Protein AF-A0A529LKY1-F1 (afdb_monomer_lite)

Radius of gyration: 21.91 Å; chains: 1; bounding box: 50×58×59 Å

Sequence (320 aa):
MTAVFDPAPTPPGEILALLSLLCPEVVRDIEQNWNAPVSDYARHLWRPVARPASGPAIAARSILREVLHQRLGVIMQPEAIGKALEEFEHRPVIQSGLHCLLLMDRITFDALLLAWLGAVENGLSAFFGFMGTTMTMETVGREGPGWLDIGDDKVNLFGMGRHKLCRKSACVAGPVSLNKRALEAVADETDASRWLGTLLASQDKVFGTAADALTALNEDLVANWDRSGMALPVFIDDRLAAAAMARHLEYDGSLLSRLLTEPARRQRLEHALQEAASGPFGRFLPNATDYFWGIREERVRKLVLENGHLIEPDRPHGLS

Secondary structure (DSSP, 8-state):
-----PPPPPP-HHHHHHHHTT-HHHHHHHHHHTTS-HHHHHHHHT---PPP-SHHHHHHHHHHHHHHHHHHHHHS-HHHHHHHHHHHHH---EEEEEESS-TTSHHHHHHHHHHHHHHHHTT-SEEEEEEE--SBS-SSTT-STTEEE-SS-EEETT---HHHHTT-BTTT--SB---HHHHHHHHH-TTTHHHHHHHHTTTT--BSSHHHHHHHHHHHHHHHH-TT-SSEEEEEEHHHHHHHHHHHHHSTTSHHHHHHHSHHHHHHHHHHHHHHHHSTTGGG-TT--SS-EEEETTEEEE-EEETTEEEPPPPPTT--

Foldseek 3Di:
DPPPPDPQDAPPVVVLVVCCVPPVPVSVLCNVCVVPDLLVSLLVLQAFDDADPDPQSNVLLVLLLVLQLVLCVVPHDPVVSVQLSVSCRRGVDEQEPLELAACQDPSNVVSVVSQVSNCLSNQGLAHEYEYEQQAALDNDDLDHLQWDDLPVDIDGQFPDDVVRRNFFTQVQADFTAGDPVVLVSLCVRPVSVLLSVLNVVRRPPTHRGSSRVSVSSNQSVVCSVCVVSRYHYDYDYVVSVVSSLVSQCVDCPHPVNCCCPVPVNLVVLQVVLVCCCPDPNVVVCVQDASDDWDADPNHTAHWHQDPNDTDGDDDDPDDD

pLDDT: mean 86.68, std 10.98, range [31.66, 97.12]

Structure (mmCIF, N/CA/C/O backbone):
data_AF-A0A529LKY1-F1
#
_entry.id   AF-A0A529LKY1-F1
#
loop_
_atom_site.group_PDB
_atom_site.id
_atom_site.type_symbol
_atom_site.label_atom_id
_atom_site.label_alt_id
_atom_site.label_comp_id
_atom_site.label_asym_id
_atom_site.label_entity_id
_atom_site.label_seq_id
_atom_site.pdbx_PDB_ins_code
_atom_site.Cartn_x
_atom_site.Cartn_y
_atom_site.Cartn_z
_atom_site.occupancy
_atom_site.B_iso_or_equiv
_atom_site.auth_seq_id
_atom_site.auth_comp_id
_atom_site.auth_asym_id
_atom_site.auth_atom_id
_atom_site.pdbx_PDB_model_num
ATOM 1 N N . MET A 1 1 ? -10.131 -40.278 28.585 1.00 38.72 1 MET A N 1
ATOM 2 C CA . MET A 1 1 ? -10.501 -39.784 27.244 1.00 38.72 1 MET A CA 1
ATOM 3 C C . MET A 1 1 ? -9.217 -39.406 26.533 1.00 38.72 1 MET A C 1
ATOM 5 O O . MET A 1 1 ? -8.635 -38.381 26.849 1.00 38.72 1 MET A O 1
ATOM 9 N N . THR A 1 2 ? -8.709 -40.287 25.678 1.00 37.81 2 THR A N 1
ATOM 10 C CA . THR A 1 2 ? -7.595 -39.985 24.774 1.00 37.81 2 THR A CA 1
ATOM 11 C C . THR A 1 2 ? -8.137 -39.091 23.669 1.00 37.81 2 THR A C 1
ATOM 13 O O . THR A 1 2 ? -9.018 -39.519 22.926 1.00 37.81 2 THR A O 1
ATOM 16 N N . ALA A 1 3 ? -7.673 -37.842 23.615 1.00 46.50 3 ALA A N 1
ATOM 17 C CA . ALA A 1 3 ? -7.969 -36.948 22.508 1.00 46.50 3 ALA A CA 1
ATOM 18 C C . ALA A 1 3 ? -7.460 -37.611 21.224 1.00 46.50 3 ALA A C 1
ATOM 20 O O . ALA A 1 3 ? -6.265 -37.872 21.080 1.00 46.50 3 ALA A O 1
ATOM 21 N N . VAL A 1 4 ? -8.388 -37.955 20.337 1.00 44.06 4 VAL A N 1
ATOM 22 C CA . VAL A 1 4 ? -8.062 -38.300 18.960 1.00 44.06 4 VAL A CA 1
ATOM 23 C C . VAL A 1 4 ? -7.558 -36.999 18.351 1.00 44.06 4 VAL A C 1
ATOM 25 O O . VAL A 1 4 ? -8.329 -36.060 18.186 1.00 44.06 4 VAL A O 1
ATOM 28 N N . PHE A 1 5 ? -6.248 -36.903 18.135 1.00 49.56 5 PHE A N 1
ATOM 29 C CA . PHE A 1 5 ? -5.693 -35.842 17.309 1.00 49.56 5 PHE A CA 1
ATOM 30 C C . PHE A 1 5 ? -6.228 -36.072 15.900 1.00 49.56 5 PHE A C 1
ATOM 32 O O . PHE A 1 5 ? -5.928 -37.105 15.295 1.00 49.56 5 PHE A O 1
ATOM 39 N N . ASP A 1 6 ? -7.045 -35.143 15.407 1.00 56.44 6 ASP A N 1
ATOM 40 C CA . ASP A 1 6 ? -7.334 -35.079 13.981 1.00 56.44 6 ASP A CA 1
ATOM 41 C C . ASP A 1 6 ? -5.996 -35.039 13.228 1.00 56.44 6 ASP A C 1
ATOM 43 O O . ASP A 1 6 ? -5.072 -34.334 13.660 1.00 56.44 6 ASP A O 1
ATOM 47 N N . PRO A 1 7 ? -5.839 -35.814 12.140 1.00 65.31 7 PRO A N 1
ATOM 48 C CA . PRO A 1 7 ? -4.647 -35.715 11.320 1.00 65.31 7 PRO A CA 1
ATOM 49 C C . PRO A 1 7 ? -4.510 -34.264 10.870 1.00 65.31 7 PRO A C 1
ATOM 51 O O . PRO A 1 7 ? -5.477 -33.665 10.394 1.00 65.31 7 PRO A O 1
ATOM 54 N N . ALA A 1 8 ? -3.314 -33.698 11.057 1.00 71.19 8 ALA A N 1
ATOM 55 C CA . ALA A 1 8 ? -3.029 -32.347 10.606 1.00 71.19 8 ALA A CA 1
ATOM 56 C C . ALA A 1 8 ? -3.480 -32.224 9.140 1.00 71.19 8 ALA A C 1
ATOM 58 O O . ALA A 1 8 ? -3.165 -33.123 8.347 1.00 71.19 8 ALA A O 1
ATOM 59 N N . PRO A 1 9 ? -4.271 -31.192 8.791 1.00 80.19 9 PRO A N 1
ATOM 60 C CA . PRO A 1 9 ? -4.809 -31.065 7.447 1.00 80.19 9 PRO A CA 1
ATOM 61 C C . PRO A 1 9 ? -3.653 -31.142 6.454 1.00 80.19 9 PRO A C 1
ATOM 63 O O . PRO A 1 9 ? -2.582 -30.603 6.709 1.00 80.19 9 PRO A O 1
ATOM 66 N N . THR A 1 10 ? -3.824 -31.839 5.339 1.00 82.12 10 THR A N 1
ATOM 67 C CA . THR A 1 10 ? -2.802 -31.864 4.289 1.00 82.12 10 THR A CA 1
ATOM 68 C C . THR A 1 10 ? -2.910 -30.604 3.430 1.00 82.12 10 THR A C 1
ATOM 70 O O . THR A 1 10 ? -4.032 -30.134 3.212 1.00 82.12 10 THR A O 1
ATOM 73 N N . PRO A 1 11 ? -1.797 -30.079 2.886 1.00 81.25 11 PRO A N 1
ATOM 74 C CA . PRO A 1 11 ? -1.859 -28.976 1.938 1.00 81.25 11 PRO A CA 1
ATOM 75 C C . PRO A 1 11 ? -2.739 -29.325 0.723 1.00 81.25 11 PRO A C 1
ATOM 77 O O . PRO A 1 11 ? -2.779 -30.491 0.312 1.00 81.25 11 PRO A O 1
ATOM 80 N N . PRO A 1 12 ? -3.433 -28.350 0.110 1.00 86.62 12 PRO A N 1
ATOM 81 C CA . PRO A 1 12 ? -4.295 -28.592 -1.044 1.00 86.62 12 PRO A CA 1
ATOM 82 C C . PRO A 1 12 ? -3.452 -28.903 -2.290 1.00 86.62 12 PRO A C 1
ATOM 84 O O . PRO A 1 12 ? -3.084 -28.006 -3.050 1.00 86.62 12 PRO A O 1
ATOM 87 N N . GLY A 1 13 ? -3.145 -30.187 -2.499 1.00 87.69 13 GLY A N 1
ATOM 88 C CA . GLY A 1 13 ? -2.180 -30.652 -3.502 1.00 87.69 13 GLY A CA 1
ATOM 89 C C . GLY A 1 13 ? -2.457 -30.177 -4.932 1.00 87.69 13 GLY A C 1
ATOM 90 O O . GLY A 1 13 ? -1.528 -29.781 -5.627 1.00 87.69 13 GLY A O 1
ATOM 91 N N . GLU A 1 14 ? -3.720 -30.134 -5.365 1.00 89.38 14 GLU A N 1
ATOM 92 C CA . GLU A 1 14 ? -4.083 -29.646 -6.708 1.00 89.38 14 GLU A CA 1
ATOM 93 C C . GLU A 1 14 ? -3.808 -28.143 -6.883 1.00 89.38 14 GLU A C 1
ATOM 95 O O . GLU A 1 14 ? -3.289 -27.717 -7.916 1.00 89.38 14 GLU A O 1
ATOM 100 N N . ILE A 1 15 ? -4.099 -27.338 -5.853 1.00 88.62 15 ILE A N 1
ATOM 101 C CA . ILE A 1 15 ? -3.840 -25.892 -5.863 1.00 88.62 15 ILE A CA 1
ATOM 102 C C . ILE A 1 15 ? -2.333 -25.638 -5.862 1.00 88.62 15 ILE A C 1
ATOM 104 O O . ILE A 1 15 ? -1.850 -24.820 -6.642 1.00 88.62 15 ILE A O 1
ATOM 108 N N . LEU A 1 16 ? -1.580 -26.358 -5.027 1.00 90.88 16 LEU A N 1
ATOM 109 C CA . LEU A 1 16 ? -0.125 -26.227 -4.966 1.00 90.88 16 LEU A CA 1
ATOM 110 C C . LEU A 1 16 ? 0.554 -26.676 -6.259 1.00 90.88 16 LEU A C 1
ATOM 112 O O . LEU A 1 16 ? 1.472 -26.002 -6.721 1.00 90.88 16 LEU A O 1
ATOM 116 N N . ALA A 1 17 ? 0.070 -27.740 -6.901 1.00 89.69 17 ALA A N 1
ATOM 117 C CA . ALA A 1 17 ? 0.578 -28.168 -8.200 1.00 89.69 17 ALA A CA 1
ATOM 118 C C . ALA A 1 17 ? 0.416 -27.061 -9.255 1.00 89.69 17 ALA A C 1
ATOM 120 O O . ALA A 1 17 ? 1.378 -26.736 -9.951 1.00 89.69 17 ALA A O 1
ATOM 121 N N . LEU A 1 18 ? -0.755 -26.418 -9.324 1.00 87.12 18 LEU A N 1
ATOM 122 C CA . LEU A 1 18 ? -0.982 -25.282 -10.224 1.00 87.12 18 LEU A CA 1
ATOM 123 C C . LEU A 1 18 ? -0.125 -24.065 -9.854 1.00 87.12 18 LEU A C 1
ATOM 125 O O . LEU A 1 18 ? 0.508 -23.473 -10.728 1.00 87.12 18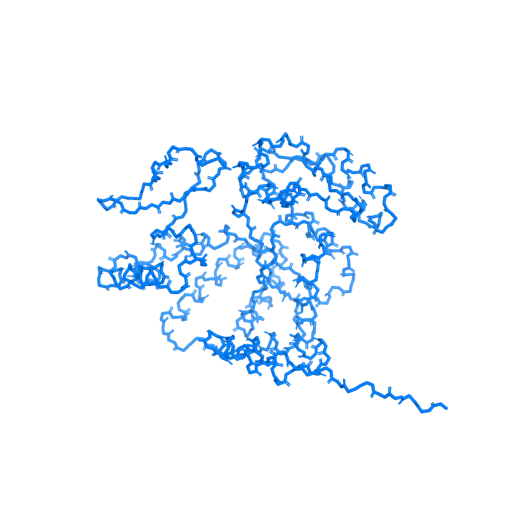 LEU A O 1
ATOM 129 N N . LEU A 1 19 ? -0.058 -23.708 -8.569 1.00 87.06 19 LEU A N 1
ATOM 130 C CA . LEU A 1 19 ? 0.763 -22.594 -8.091 1.00 87.06 19 LEU A CA 1
ATOM 131 C C . LEU A 1 19 ? 2.255 -22.826 -8.336 1.00 87.06 19 LEU A C 1
ATOM 133 O O . LEU A 1 19 ? 2.973 -21.856 -8.550 1.00 87.06 19 LEU A O 1
ATOM 137 N N . SER A 1 20 ? 2.732 -24.071 -8.358 1.00 90.69 20 SER A N 1
ATOM 138 C CA . SER A 1 20 ? 4.158 -24.378 -8.544 1.00 90.69 20 SER A CA 1
ATOM 139 C C . SER A 1 20 ? 4.662 -23.988 -9.934 1.00 90.69 20 SER A C 1
ATOM 141 O O . SER A 1 20 ? 5.842 -23.686 -10.104 1.00 90.69 20 SER A O 1
ATOM 143 N N . LEU A 1 21 ? 3.751 -23.915 -10.909 1.00 84.88 21 LEU A N 1
ATOM 144 C CA . LEU A 1 21 ? 4.029 -23.431 -12.260 1.00 84.88 21 LEU A CA 1
ATOM 145 C C . LEU A 1 21 ? 4.237 -21.910 -12.303 1.00 84.88 21 LEU A C 1
ATOM 147 O O . LEU A 1 21 ? 4.842 -21.406 -13.245 1.00 84.88 21 LEU A O 1
ATOM 151 N N . LEU A 1 22 ? 3.716 -21.183 -11.310 1.00 81.56 22 LEU A N 1
ATOM 152 C CA . LEU A 1 22 ? 3.706 -19.718 -11.262 1.00 81.56 22 LEU A CA 1
ATOM 153 C C . LEU A 1 22 ? 4.713 -19.173 -10.249 1.00 81.56 22 LEU A C 1
ATOM 155 O O . LEU A 1 22 ? 5.489 -18.269 -10.543 1.00 81.56 22 LEU A O 1
ATOM 159 N N . CYS A 1 23 ? 4.686 -19.744 -9.050 1.00 85.62 23 CYS A N 1
ATOM 160 C CA . CYS A 1 23 ? 5.366 -19.271 -7.856 1.00 85.62 23 CYS A CA 1
ATOM 161 C C . CYS A 1 23 ? 5.979 -20.471 -7.106 1.00 85.62 23 CYS A C 1
ATOM 163 O O . CYS A 1 23 ? 5.566 -20.767 -5.981 1.00 85.62 23 CYS A O 1
ATOM 165 N N . PRO A 1 24 ? 6.950 -21.193 -7.697 1.00 88.06 24 PRO A N 1
ATOM 166 C CA . PRO A 1 24 ? 7.492 -22.428 -7.118 1.00 88.06 24 PRO A CA 1
ATOM 167 C C . PRO A 1 24 ? 8.088 -22.229 -5.719 1.00 88.06 24 PRO A C 1
ATOM 169 O O . PRO A 1 24 ? 8.035 -23.128 -4.884 1.00 88.06 24 PRO A O 1
ATOM 172 N N . GLU A 1 25 ? 8.633 -21.045 -5.441 1.00 86.31 25 GLU A N 1
ATOM 173 C CA . GLU A 1 25 ? 9.163 -20.702 -4.119 1.00 86.31 25 GLU A CA 1
ATOM 174 C C . GLU A 1 25 ? 8.056 -20.534 -3.074 1.00 86.31 25 GLU A C 1
ATOM 176 O O . GLU A 1 25 ? 8.199 -21.028 -1.961 1.00 86.31 25 GLU A O 1
ATOM 181 N N . VAL A 1 26 ? 6.922 -19.925 -3.445 1.00 86.38 26 VAL A N 1
ATOM 182 C CA . VAL A 1 26 ? 5.757 -19.780 -2.555 1.00 86.38 26 VAL A CA 1
ATOM 183 C C . VAL A 1 26 ? 5.176 -21.148 -2.219 1.00 86.38 26 VAL A C 1
ATOM 185 O O . VAL A 1 26 ? 4.859 -21.409 -1.065 1.00 86.38 26 VAL A O 1
ATOM 188 N N . VAL A 1 27 ? 5.076 -22.045 -3.204 1.00 90.50 27 VAL A N 1
ATOM 189 C CA . VAL A 1 27 ? 4.610 -23.418 -2.961 1.00 90.50 27 VAL A CA 1
ATOM 190 C C . VAL A 1 27 ? 5.531 -24.145 -1.997 1.00 90.50 27 VAL A C 1
ATOM 192 O O . VAL A 1 27 ? 5.047 -24.711 -1.023 1.00 90.50 27 VAL A O 1
ATOM 195 N N . ARG A 1 28 ? 6.849 -24.065 -2.209 1.00 89.81 28 ARG A N 1
ATOM 196 C CA . ARG A 1 28 ? 7.826 -24.661 -1.295 1.00 89.81 28 ARG A CA 1
ATOM 197 C C . ARG A 1 28 ? 7.684 -24.105 0.122 1.00 89.81 28 ARG A C 1
ATOM 199 O O . ARG A 1 28 ? 7.718 -24.878 1.074 1.00 89.81 28 ARG A O 1
ATOM 206 N N . ASP A 1 29 ? 7.509 -22.792 0.259 1.00 87.94 29 ASP A N 1
ATOM 207 C CA . ASP A 1 29 ? 7.307 -22.146 1.556 1.00 87.94 29 ASP A CA 1
ATOM 208 C C . ASP A 1 29 ? 6.019 -22.648 2.232 1.00 87.94 29 ASP A C 1
ATOM 210 O O . ASP A 1 29 ? 6.049 -22.972 3.420 1.00 87.94 29 ASP A O 1
ATOM 214 N N . ILE A 1 30 ? 4.916 -22.785 1.489 1.00 87.94 30 ILE A N 1
ATOM 215 C CA . ILE A 1 30 ? 3.654 -23.328 2.011 1.00 87.94 30 ILE A CA 1
ATOM 216 C C . ILE A 1 30 ? 3.827 -24.789 2.434 1.00 87.94 30 ILE A C 1
ATOM 218 O O . ILE A 1 30 ? 3.448 -25.140 3.544 1.00 87.94 30 ILE A O 1
ATOM 222 N N . GLU A 1 31 ? 4.418 -25.643 1.599 1.00 88.75 31 GLU A N 1
ATOM 223 C CA . GLU A 1 31 ? 4.616 -27.067 1.905 1.00 88.75 31 GLU A CA 1
ATOM 224 C C . GLU A 1 31 ? 5.498 -27.274 3.140 1.00 88.75 31 GLU A C 1
ATOM 226 O O . GLU A 1 31 ? 5.198 -28.118 3.984 1.00 88.75 31 GLU A O 1
ATOM 231 N N . GLN A 1 32 ? 6.568 -26.487 3.268 1.00 88.62 32 GLN A N 1
ATOM 232 C CA . GLN A 1 32 ? 7.497 -26.574 4.395 1.00 88.62 32 GLN A CA 1
ATOM 233 C C . GLN A 1 32 ? 6.890 -26.065 5.703 1.00 88.62 32 GLN A C 1
ATOM 235 O O . GLN A 1 32 ? 7.228 -26.583 6.766 1.00 88.62 32 GLN A O 1
ATOM 240 N N . ASN A 1 33 ? 6.003 -25.069 5.636 1.00 88.56 33 ASN A N 1
ATOM 241 C CA . ASN A 1 33 ? 5.466 -24.386 6.813 1.00 88.56 33 ASN A CA 1
ATOM 242 C C . ASN A 1 33 ? 3.975 -24.660 7.059 1.00 88.56 33 ASN A C 1
ATOM 244 O O . ASN A 1 33 ? 3.390 -24.041 7.941 1.00 88.56 33 ASN A O 1
ATOM 248 N N . TRP A 1 34 ? 3.349 -25.587 6.328 1.00 89.50 34 TRP A N 1
ATOM 249 C CA . TRP A 1 34 ? 1.898 -25.812 6.372 1.00 89.50 34 TRP A CA 1
ATOM 250 C C . TRP A 1 34 ? 1.357 -26.087 7.780 1.00 89.50 34 TRP A C 1
ATOM 252 O O . TRP A 1 34 ? 0.310 -25.581 8.166 1.00 89.50 34 TRP A O 1
ATOM 262 N N . ASN A 1 35 ? 2.101 -26.881 8.551 1.00 89.12 35 ASN A N 1
ATOM 263 C CA . ASN A 1 35 ? 1.751 -27.244 9.924 1.00 89.12 35 ASN A CA 1
ATOM 264 C C . ASN A 1 35 ? 2.474 -26.385 10.972 1.00 89.12 35 ASN A C 1
ATOM 266 O O . ASN A 1 35 ? 2.385 -26.677 12.165 1.00 89.12 35 ASN A O 1
ATOM 270 N N . ALA A 1 36 ? 3.232 -25.372 10.545 1.00 89.06 36 ALA A N 1
ATOM 271 C CA . ALA A 1 36 ? 3.909 -24.478 11.467 1.00 89.06 36 ALA A CA 1
ATOM 272 C C . ALA A 1 36 ? 2.884 -23.548 12.143 1.00 89.06 36 ALA A C 1
ATOM 274 O O . ALA A 1 36 ? 1.890 -23.161 11.520 1.00 89.06 36 ALA A O 1
ATOM 275 N N . PRO A 1 37 ? 3.113 -23.148 13.405 1.00 92.06 37 PRO A N 1
ATOM 276 C CA . PRO A 1 37 ? 2.379 -22.048 14.012 1.00 92.06 37 PRO A CA 1
ATOM 277 C C . PRO A 1 37 ? 2.381 -20.812 13.105 1.00 92.06 37 PRO A C 1
ATOM 279 O O . PRO A 1 37 ? 3.384 -20.499 12.465 1.00 92.06 37 PRO A O 1
ATOM 282 N N . VAL A 1 38 ? 1.277 -20.060 13.094 1.00 90.94 38 VAL A N 1
ATOM 283 C CA . VAL A 1 38 ? 1.156 -18.840 12.273 1.00 90.94 38 VAL A CA 1
ATOM 284 C C . VAL A 1 38 ? 2.287 -17.847 12.566 1.00 90.94 38 VAL A C 1
ATOM 286 O O . VAL A 1 38 ? 2.769 -17.192 11.648 1.00 90.94 38 VAL A O 1
ATOM 289 N N . SER A 1 39 ? 2.762 -17.774 13.813 1.00 92.00 39 SER A N 1
ATOM 290 C CA . SER A 1 39 ? 3.920 -16.961 14.206 1.00 92.00 39 SER A CA 1
ATOM 291 C C . SER A 1 39 ? 5.220 -17.401 13.538 1.00 92.00 39 SER A C 1
ATOM 293 O O . SER A 1 39 ? 5.995 -16.554 13.102 1.00 92.00 39 SER A O 1
ATOM 295 N N . ASP A 1 40 ? 5.453 -18.704 13.392 1.00 92.88 40 ASP A N 1
ATOM 296 C CA . ASP A 1 40 ? 6.644 -19.230 12.724 1.00 92.88 40 ASP A CA 1
ATOM 297 C C . ASP A 1 40 ? 6.598 -18.942 11.222 1.00 92.88 40 ASP A C 1
ATOM 299 O O . ASP A 1 40 ? 7.594 -18.493 10.648 1.00 92.88 40 ASP A O 1
ATOM 303 N N . TYR A 1 41 ? 5.425 -19.101 10.601 1.00 91.31 41 TYR A N 1
ATOM 304 C CA . TYR A 1 41 ? 5.225 -18.724 9.203 1.00 91.31 41 TYR A CA 1
ATOM 305 C C . TYR A 1 41 ? 5.388 -17.211 8.989 1.00 91.31 41 TYR A C 1
ATOM 307 O O . TYR A 1 41 ? 6.105 -16.786 8.082 1.00 91.31 41 TYR A O 1
ATOM 315 N N . ALA A 1 42 ? 4.806 -16.381 9.857 1.00 92.56 42 ALA A N 1
ATOM 316 C CA . ALA A 1 42 ? 4.967 -14.930 9.804 1.00 92.56 42 ALA 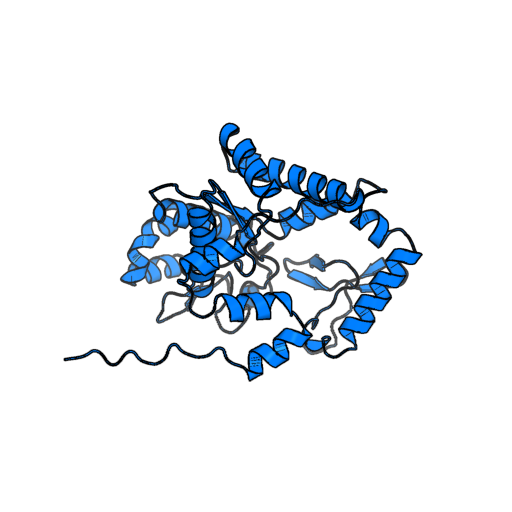A CA 1
ATOM 317 C C . ALA A 1 42 ? 6.440 -14.521 9.972 1.00 92.56 42 ALA A C 1
ATOM 319 O O . ALA A 1 42 ? 6.948 -13.704 9.200 1.00 92.56 42 ALA A O 1
ATOM 320 N N . ARG A 1 43 ? 7.163 -15.142 10.915 1.00 92.94 43 ARG A N 1
ATOM 321 C CA . ARG A 1 43 ? 8.604 -14.927 11.102 1.00 92.94 43 ARG A CA 1
ATOM 322 C C . ARG A 1 43 ? 9.387 -15.266 9.836 1.00 92.94 43 ARG A C 1
ATOM 324 O O . ARG A 1 43 ? 10.270 -14.500 9.450 1.00 92.94 43 ARG A O 1
ATOM 331 N N . HIS A 1 44 ? 9.050 -16.382 9.181 1.00 91.00 44 HIS A N 1
ATOM 332 C CA . HIS A 1 44 ? 9.666 -16.823 7.926 1.00 91.00 44 HIS A CA 1
ATOM 333 C C . HIS A 1 44 ? 9.441 -15.828 6.789 1.00 91.00 44 HIS A C 1
ATOM 335 O O . HIS A 1 44 ? 10.395 -15.489 6.090 1.00 91.00 44 HIS A O 1
ATOM 341 N N . LEU A 1 45 ? 8.222 -15.312 6.611 1.00 89.31 45 LEU A N 1
ATOM 342 C CA . LEU A 1 45 ? 7.923 -14.310 5.577 1.00 89.31 45 LEU A CA 1
ATOM 343 C C . LEU A 1 45 ? 8.717 -13.006 5.762 1.00 89.31 45 LEU A C 1
ATOM 345 O O . LEU A 1 45 ? 9.021 -12.325 4.785 1.00 89.31 45 LEU A O 1
ATOM 349 N N . TRP A 1 46 ? 9.091 -12.692 7.003 1.00 91.56 46 TRP A N 1
ATOM 350 C CA . TRP A 1 46 ? 9.829 -11.484 7.388 1.00 91.56 46 TRP A CA 1
ATOM 351 C C . TRP A 1 46 ? 11.329 -11.715 7.619 1.00 91.56 46 TRP A C 1
ATOM 353 O O . TRP A 1 46 ? 12.029 -10.857 8.167 1.00 91.56 46 TRP A O 1
ATOM 363 N N . ARG A 1 47 ? 11.846 -12.871 7.184 1.00 90.56 47 ARG A N 1
ATOM 364 C CA . ARG A 1 47 ? 13.262 -13.228 7.313 1.00 90.56 47 ARG A CA 1
ATOM 365 C C . ARG A 1 47 ? 14.176 -12.236 6.577 1.00 90.56 47 ARG A C 1
ATOM 367 O O . ARG A 1 47 ? 13.786 -11.676 5.550 1.00 90.56 47 ARG A O 1
ATOM 374 N N . PRO A 1 48 ? 15.425 -12.053 7.039 1.00 90.88 48 PRO A N 1
ATOM 375 C CA . PRO A 1 48 ? 16.428 -11.320 6.278 1.00 90.88 48 PRO A CA 1
ATOM 376 C C . PRO A 1 48 ? 16.609 -11.895 4.873 1.00 90.88 48 PRO A C 1
ATOM 378 O O . PRO A 1 48 ? 16.631 -13.114 4.690 1.00 90.88 48 PRO A O 1
ATOM 381 N N . VAL A 1 49 ? 16.804 -11.017 3.892 1.00 87.94 49 VAL A N 1
ATOM 382 C CA . VAL A 1 49 ? 17.108 -11.412 2.509 1.00 87.94 49 VAL A CA 1
ATOM 383 C C . VAL A 1 49 ? 18.488 -10.910 2.106 1.00 87.94 49 VAL A C 1
ATOM 385 O O . VAL A 1 49 ? 19.028 -9.968 2.689 1.00 87.94 49 VAL A O 1
ATOM 388 N N . ALA A 1 50 ? 19.078 -11.543 1.094 1.00 87.50 50 ALA A N 1
ATOM 389 C CA . ALA A 1 50 ? 20.357 -11.098 0.563 1.00 87.50 50 ALA A CA 1
ATOM 390 C C . ALA A 1 50 ? 20.250 -9.663 0.025 1.00 87.50 50 ALA A C 1
ATOM 392 O O . ALA A 1 50 ? 19.305 -9.312 -0.689 1.00 87.50 50 ALA A O 1
ATOM 393 N N . ARG A 1 51 ? 21.250 -8.834 0.344 1.00 88.00 51 ARG A N 1
ATOM 394 C CA . ARG A 1 51 ? 21.331 -7.479 -0.202 1.00 88.00 51 ARG A CA 1
ATOM 395 C C . ARG A 1 51 ? 21.491 -7.526 -1.727 1.00 88.00 51 ARG A C 1
ATOM 397 O O . ARG A 1 51 ? 22.098 -8.468 -2.248 1.00 88.00 51 ARG A O 1
ATOM 404 N N . PRO A 1 52 ? 20.997 -6.508 -2.455 1.00 89.25 52 PRO A N 1
ATOM 405 C CA . PRO A 1 52 ? 21.197 -6.426 -3.894 1.00 89.25 52 PRO A CA 1
ATOM 406 C C . PRO A 1 52 ? 22.686 -6.488 -4.255 1.00 89.25 52 PRO A C 1
ATOM 408 O O . PRO A 1 52 ? 23.484 -5.720 -3.725 1.00 89.25 52 PRO A O 1
ATOM 411 N N . ALA A 1 53 ? 23.056 -7.389 -5.167 1.00 90.56 53 ALA A N 1
ATOM 412 C CA . ALA A 1 53 ? 24.453 -7.581 -5.564 1.00 90.56 53 ALA A CA 1
ATOM 413 C C . ALA A 1 53 ? 24.862 -6.749 -6.794 1.00 90.56 53 ALA A C 1
ATOM 415 O O . ALA A 1 53 ? 26.041 -6.464 -6.987 1.00 90.56 53 ALA A O 1
ATOM 416 N N . SER A 1 54 ? 23.908 -6.370 -7.651 1.00 92.62 54 SER A N 1
ATOM 417 C CA . SER A 1 54 ? 24.204 -5.636 -8.886 1.00 92.62 54 SER A CA 1
ATOM 418 C C . SER A 1 54 ? 24.176 -4.122 -8.669 1.00 92.62 54 SER A C 1
ATOM 420 O O . SER A 1 54 ? 23.319 -3.608 -7.951 1.00 92.62 54 SER A O 1
ATOM 422 N N . GLY A 1 55 ? 25.066 -3.393 -9.351 1.00 92.25 55 GLY A N 1
ATOM 423 C CA . GLY A 1 55 ? 25.109 -1.925 -9.307 1.00 92.25 55 GLY A CA 1
ATOM 424 C C . GLY A 1 55 ? 23.749 -1.251 -9.561 1.00 92.25 55 GLY A C 1
ATOM 425 O O . GLY A 1 55 ? 23.347 -0.416 -8.752 1.00 92.25 55 GLY A O 1
ATOM 426 N N . PRO A 1 56 ? 22.983 -1.638 -10.605 1.00 90.00 56 PRO A N 1
ATOM 427 C CA . PRO A 1 56 ? 21.649 -1.082 -10.841 1.00 90.00 56 PRO A CA 1
ATOM 428 C C . PRO A 1 56 ? 20.654 -1.344 -9.705 1.00 90.00 56 PRO A C 1
ATOM 430 O O . PRO A 1 56 ? 19.861 -0.464 -9.380 1.00 90.00 56 PRO A O 1
ATOM 433 N N . ALA A 1 57 ? 20.691 -2.529 -9.089 1.00 90.44 57 ALA A N 1
ATOM 434 C CA . ALA A 1 57 ? 19.785 -2.864 -7.994 1.00 90.44 57 ALA A CA 1
ATOM 435 C C . ALA A 1 57 ? 20.170 -2.148 -6.688 1.00 90.44 57 ALA A C 1
ATOM 437 O O . ALA A 1 57 ? 19.286 -1.715 -5.953 1.00 90.44 57 ALA A O 1
ATOM 438 N N . ILE A 1 58 ? 21.469 -1.957 -6.431 1.00 93.25 58 ILE A N 1
ATOM 439 C CA . ILE A 1 58 ? 21.972 -1.127 -5.325 1.00 93.25 58 ILE A CA 1
ATOM 440 C C . ILE A 1 58 ? 21.519 0.327 -5.511 1.00 93.25 58 ILE A C 1
ATOM 442 O O . ILE A 1 58 ? 20.975 0.924 -4.586 1.00 93.25 58 ILE A O 1
ATOM 446 N N . ALA A 1 59 ? 21.672 0.882 -6.717 1.00 93.94 59 ALA A N 1
ATOM 447 C CA . AL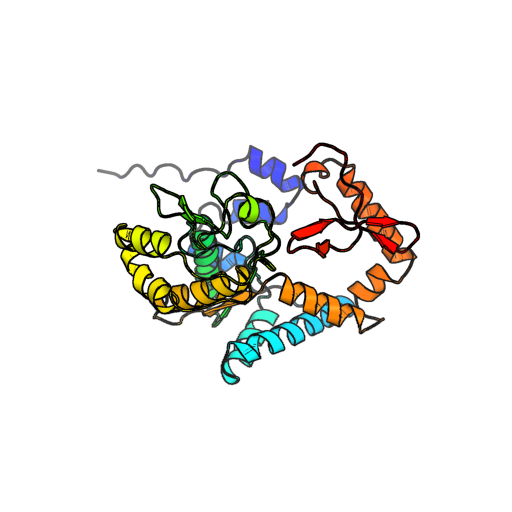A A 1 59 ? 21.233 2.242 -7.023 1.00 93.94 59 ALA A CA 1
ATOM 448 C C . ALA A 1 59 ? 19.709 2.409 -6.878 1.00 93.94 59 ALA A C 1
ATOM 450 O O . ALA A 1 59 ? 19.252 3.372 -6.267 1.00 93.94 59 ALA A O 1
ATOM 451 N N . ALA A 1 60 ? 18.915 1.451 -7.372 1.00 93.81 60 ALA A N 1
ATOM 452 C CA . ALA A 1 60 ? 17.461 1.464 -7.203 1.00 93.81 60 ALA A CA 1
ATOM 453 C C . ALA A 1 60 ? 17.045 1.372 -5.722 1.00 93.81 60 ALA A C 1
ATOM 455 O O . ALA A 1 60 ? 16.164 2.110 -5.281 1.00 93.81 60 ALA A O 1
ATOM 456 N N . ARG A 1 61 ? 17.717 0.522 -4.928 1.00 92.69 61 ARG A N 1
ATOM 457 C CA . ARG A 1 61 ? 17.501 0.446 -3.474 1.00 92.69 61 ARG A CA 1
ATOM 458 C C . ARG A 1 61 ? 17.830 1.774 -2.790 1.00 92.69 61 ARG A C 1
ATOM 460 O O . ARG A 1 61 ? 17.059 2.203 -1.940 1.00 92.69 61 ARG A O 1
ATOM 467 N N . SER A 1 62 ? 18.908 2.444 -3.199 1.00 94.06 62 SER A N 1
ATOM 468 C CA . SER A 1 62 ? 19.286 3.765 -2.679 1.00 94.06 62 SER A CA 1
ATOM 469 C C . SER A 1 62 ? 18.224 4.831 -2.962 1.00 94.06 62 SER A C 1
ATOM 471 O O . SER A 1 62 ? 17.907 5.612 -2.071 1.00 94.06 62 SER A O 1
ATOM 473 N N . ILE A 1 63 ? 17.640 4.841 -4.166 1.00 95.75 63 ILE A N 1
ATOM 474 C CA . ILE A 1 63 ? 16.550 5.766 -4.519 1.00 95.75 63 ILE A CA 1
ATOM 475 C C . ILE A 1 63 ? 15.324 5.512 -3.636 1.00 95.75 63 ILE A C 1
ATOM 477 O O . ILE A 1 63 ? 14.775 6.443 -3.048 1.00 95.75 63 ILE A O 1
ATOM 481 N N . LEU A 1 64 ? 14.907 4.248 -3.497 1.00 94.50 64 LEU A N 1
ATOM 482 C CA . LEU A 1 64 ? 13.780 3.895 -2.632 1.00 94.50 64 LEU A CA 1
ATOM 483 C C . LEU A 1 64 ? 14.044 4.296 -1.175 1.00 94.50 64 LEU A C 1
ATOM 485 O O . LEU A 1 64 ? 13.161 4.843 -0.519 1.00 94.50 64 LEU A O 1
ATOM 489 N N . ARG A 1 65 ? 15.263 4.061 -0.681 1.00 94.50 65 ARG A N 1
ATOM 490 C CA . ARG A 1 65 ? 15.690 4.452 0.664 1.00 94.50 65 ARG A CA 1
ATOM 491 C C . ARG A 1 65 ? 15.573 5.958 0.887 1.00 94.50 65 ARG A C 1
ATOM 493 O O . ARG A 1 65 ? 15.088 6.370 1.935 1.00 94.50 65 ARG A O 1
ATOM 500 N N . GLU A 1 66 ? 16.019 6.772 -0.064 1.00 95.25 66 GLU A N 1
ATOM 501 C CA . GLU A 1 66 ? 15.946 8.234 0.033 1.00 95.25 66 GLU A CA 1
ATOM 502 C C . GLU A 1 66 ? 14.494 8.720 0.107 1.00 95.25 66 GLU A C 1
ATOM 504 O O . GLU A 1 66 ? 14.138 9.523 0.970 1.00 95.25 66 GLU A O 1
ATOM 509 N N . VAL A 1 67 ? 13.632 8.179 -0.753 1.00 95.88 67 VAL A N 1
ATOM 510 C CA . VAL A 1 67 ? 12.203 8.523 -0.790 1.00 95.88 67 VAL A CA 1
ATOM 511 C C . VAL A 1 67 ? 11.502 8.080 0.496 1.00 95.88 67 VAL A C 1
ATOM 513 O O . VAL A 1 67 ? 10.704 8.829 1.061 1.00 95.88 67 VAL A O 1
ATOM 516 N N . LEU A 1 68 ? 11.839 6.893 1.011 1.00 95.12 68 LEU A N 1
ATOM 517 C CA . LEU A 1 68 ? 11.366 6.429 2.314 1.00 95.12 68 LEU A CA 1
ATOM 518 C C . LEU A 1 68 ? 11.844 7.348 3.437 1.00 95.12 68 LEU A C 1
ATOM 520 O O . LEU A 1 68 ? 11.032 7.741 4.264 1.00 95.12 68 LEU A O 1
ATOM 524 N N . HIS A 1 69 ? 13.116 7.748 3.453 1.00 95.38 69 HIS A N 1
ATOM 525 C CA . HIS A 1 69 ? 13.645 8.675 4.455 1.00 95.38 69 HIS A CA 1
ATOM 526 C C . HIS A 1 69 ? 12.852 9.990 4.486 1.00 95.38 69 HIS A C 1
ATOM 528 O O . HIS A 1 69 ? 12.465 10.449 5.559 1.00 95.38 69 HIS A O 1
ATOM 534 N N . GLN A 1 70 ? 12.543 10.563 3.317 1.00 93.75 70 GLN A N 1
ATOM 535 C CA . GLN A 1 70 ? 11.707 11.764 3.220 1.00 93.75 70 GLN A CA 1
ATOM 536 C C . GLN A 1 70 ? 10.299 11.534 3.783 1.00 93.75 70 GLN A C 1
ATOM 538 O O . GLN A 1 70 ? 9.808 12.360 4.551 1.00 93.75 70 GLN A O 1
ATOM 543 N N . ARG A 1 71 ? 9.661 10.401 3.455 1.00 91.31 71 ARG A N 1
ATOM 544 C CA . ARG A 1 71 ? 8.340 10.046 3.998 1.00 91.31 71 ARG A CA 1
ATOM 545 C C . ARG A 1 71 ? 8.378 9.890 5.515 1.00 91.31 71 ARG A C 1
ATOM 547 O O . ARG A 1 71 ? 7.514 10.439 6.193 1.00 91.31 71 ARG A O 1
ATOM 554 N N . LEU A 1 72 ? 9.369 9.173 6.041 1.00 91.81 72 LEU A N 1
ATOM 555 C CA . LEU A 1 72 ? 9.526 8.947 7.477 1.00 91.81 72 LEU A CA 1
ATOM 556 C C . LEU A 1 72 ? 9.769 10.257 8.236 1.00 91.81 72 LEU A C 1
ATOM 558 O O . LEU A 1 72 ? 9.239 10.416 9.328 1.00 91.81 72 LEU A O 1
ATOM 562 N N . GLY A 1 73 ? 10.467 11.228 7.639 1.00 91.50 73 GLY A N 1
ATOM 563 C CA . GLY A 1 73 ? 10.674 12.560 8.223 1.00 91.50 73 GLY A CA 1
ATOM 564 C C . GLY A 1 73 ? 9.393 13.352 8.508 1.00 91.50 73 GLY A C 1
ATOM 565 O O . GLY A 1 73 ? 9.433 14.309 9.276 1.00 91.50 73 GLY A O 1
ATOM 566 N N . VAL A 1 74 ? 8.259 12.960 7.920 1.00 87.06 74 VAL A N 1
ATOM 567 C CA . VAL A 1 74 ? 6.947 13.579 8.174 1.00 87.06 74 VAL A CA 1
ATOM 568 C C . VAL A 1 74 ? 6.205 12.908 9.337 1.00 87.06 74 VAL A C 1
ATOM 570 O O . VAL A 1 74 ? 5.344 13.537 9.945 1.00 87.06 74 VAL A O 1
ATOM 573 N N . ILE A 1 75 ? 6.515 11.645 9.646 1.00 82.94 75 ILE A N 1
ATOM 574 C CA . ILE A 1 75 ? 5.692 10.792 10.527 1.00 82.94 75 ILE A CA 1
ATOM 575 C C . ILE A 1 75 ? 6.449 10.203 11.726 1.00 82.94 75 ILE A C 1
ATOM 577 O O . ILE A 1 75 ? 5.829 9.671 12.641 1.00 82.94 75 ILE A O 1
ATOM 581 N N . MET A 1 76 ? 7.779 10.281 11.745 1.00 87.62 76 MET A N 1
ATOM 582 C CA . MET A 1 76 ? 8.632 9.712 12.790 1.00 87.62 76 MET A CA 1
ATOM 583 C C . MET A 1 76 ? 9.596 10.750 13.360 1.00 87.62 76 MET A C 1
ATOM 585 O O . MET A 1 76 ? 10.009 11.688 12.681 1.00 87.62 76 MET A O 1
ATOM 589 N N . GLN A 1 77 ? 10.010 10.527 14.609 1.00 87.31 77 GLN A N 1
ATOM 590 C CA . GLN A 1 77 ? 11.107 11.277 15.221 1.00 87.31 77 GLN A CA 1
ATOM 591 C C . GLN A 1 77 ? 12.453 10.891 14.586 1.00 87.31 77 GLN A C 1
ATOM 593 O O . GLN A 1 77 ? 12.630 9.715 14.248 1.00 87.31 77 GLN A O 1
ATOM 598 N N . PRO A 1 78 ? 13.414 11.826 14.453 1.00 88.19 78 PRO A N 1
ATOM 599 C CA . PRO A 1 78 ? 14.681 11.597 13.751 1.00 88.19 78 PRO A CA 1
ATOM 600 C C . PRO A 1 78 ? 15.437 10.330 14.173 1.00 88.19 78 PRO A C 1
ATOM 602 O O . PRO A 1 78 ? 15.963 9.609 13.324 1.00 88.19 78 PRO A O 1
ATOM 605 N N . GLU A 1 79 ? 15.451 10.015 15.467 1.00 86.06 79 GLU A N 1
ATOM 606 C CA . GLU A 1 79 ? 16.153 8.854 16.023 1.00 86.06 79 GLU A CA 1
ATOM 607 C C . GLU A 1 79 ? 15.534 7.524 15.560 1.00 86.06 79 GLU A C 1
ATOM 609 O O . GLU A 1 79 ? 16.251 6.547 15.335 1.00 86.06 79 GLU A O 1
ATOM 614 N N . ALA A 1 80 ? 14.211 7.482 15.371 1.00 89.38 80 ALA A N 1
ATOM 615 C CA . ALA A 1 80 ? 13.493 6.291 14.917 1.00 89.38 80 ALA A CA 1
ATOM 616 C C . ALA A 1 80 ? 13.673 6.036 13.411 1.00 89.38 80 ALA A C 1
ATOM 618 O O . ALA A 1 80 ? 13.689 4.882 12.979 1.00 89.38 80 ALA A O 1
ATOM 619 N N . ILE A 1 81 ? 13.872 7.096 12.616 1.00 92.62 81 ILE A N 1
ATOM 620 C CA . ILE A 1 81 ? 14.043 7.005 11.157 1.00 92.62 81 ILE A CA 1
ATOM 621 C C . ILE A 1 81 ? 15.265 6.153 10.808 1.00 92.62 81 ILE A C 1
ATOM 623 O O . ILE A 1 81 ? 15.176 5.250 9.977 1.00 92.62 81 ILE A O 1
ATOM 627 N N . GLY A 1 82 ? 16.408 6.421 11.451 1.00 91.12 82 GLY A N 1
ATOM 628 C CA . GLY A 1 82 ? 17.654 5.697 11.189 1.00 91.12 82 GLY A CA 1
ATOM 629 C C . GLY A 1 82 ? 17.504 4.192 11.413 1.00 91.12 82 GLY A C 1
ATOM 630 O O . GLY A 1 82 ? 17.879 3.402 10.544 1.00 91.12 82 GLY A O 1
ATOM 631 N N . LYS A 1 83 ? 16.873 3.814 12.532 1.00 90.44 83 LYS A N 1
ATOM 632 C CA . LYS A 1 83 ? 16.617 2.418 12.899 1.00 90.44 83 LYS A CA 1
ATOM 633 C C . LYS A 1 83 ? 15.661 1.732 11.921 1.00 90.44 83 LYS A C 1
ATOM 635 O O . LYS A 1 83 ? 16.011 0.687 11.379 1.00 90.44 83 LYS A O 1
ATOM 640 N N . ALA A 1 84 ? 14.508 2.338 11.629 1.00 91.50 84 ALA A N 1
ATOM 641 C CA . ALA A 1 84 ? 13.523 1.776 10.699 1.00 91.50 84 ALA A CA 1
ATOM 642 C C . ALA A 1 84 ? 14.118 1.555 9.298 1.00 91.50 84 ALA A C 1
ATOM 644 O O . ALA A 1 84 ? 13.895 0.531 8.649 1.00 91.50 84 ALA A O 1
ATOM 645 N N . LEU A 1 85 ? 14.929 2.506 8.834 1.00 92.88 85 LEU A N 1
ATOM 646 C CA . LEU A 1 85 ? 15.599 2.405 7.549 1.00 92.88 85 LEU A CA 1
ATOM 647 C C . LEU A 1 85 ? 16.718 1.359 7.537 1.00 92.88 85 LEU A C 1
ATOM 649 O O . LEU A 1 85 ? 16.952 0.757 6.494 1.00 92.88 85 LEU A O 1
ATOM 653 N N . GLU A 1 86 ? 17.455 1.162 8.629 1.00 90.56 86 GLU A N 1
ATOM 654 C CA . GLU A 1 86 ? 18.450 0.086 8.729 1.00 90.56 86 GLU A CA 1
ATOM 655 C C . GLU A 1 86 ? 17.781 -1.295 8.753 1.00 90.56 86 GLU A C 1
ATOM 657 O O . GLU A 1 86 ? 18.226 -2.212 8.059 1.00 90.56 86 GLU A O 1
ATOM 662 N N . GLU A 1 87 ? 16.683 -1.437 9.497 1.00 91.00 87 GLU A N 1
ATOM 663 C CA . GLU A 1 87 ? 15.869 -2.656 9.529 1.00 91.00 87 GLU A CA 1
ATOM 664 C C . GLU A 1 87 ? 15.354 -3.005 8.126 1.00 91.00 87 GLU A C 1
ATOM 666 O O . GLU A 1 87 ? 15.515 -4.147 7.683 1.00 91.00 87 GLU A O 1
ATOM 671 N N . PHE A 1 88 ? 14.849 -2.011 7.385 1.00 90.62 88 PHE A N 1
ATOM 672 C CA . PHE A 1 88 ? 14.382 -2.183 6.007 1.00 90.62 88 PHE A CA 1
ATOM 673 C C . PHE A 1 88 ? 15.482 -2.644 5.038 1.00 90.62 88 PHE A C 1
ATOM 675 O O . PHE A 1 88 ? 15.209 -3.437 4.142 1.00 90.62 88 PHE A O 1
ATOM 682 N N . GLU A 1 89 ? 16.740 -2.219 5.206 1.00 89.75 89 GLU A N 1
ATOM 683 C CA . GLU A 1 89 ? 17.843 -2.700 4.350 1.00 89.75 89 GLU A CA 1
ATOM 684 C C . GLU A 1 89 ? 18.123 -4.197 4.529 1.00 89.75 89 GLU A C 1
ATOM 686 O O . GLU A 1 89 ? 18.561 -4.869 3.593 1.00 89.75 89 GLU A O 1
ATOM 691 N N . HIS A 1 90 ? 17.894 -4.727 5.731 1.00 89.19 90 HIS A N 1
ATOM 692 C CA . HIS A 1 90 ? 18.117 -6.140 6.040 1.00 89.19 90 HIS A CA 1
ATOM 693 C C . HIS A 1 90 ? 16.882 -6.997 5.751 1.00 89.19 90 HIS A C 1
ATOM 695 O O . HIS A 1 90 ? 17.012 -8.167 5.384 1.00 89.19 90 HIS A O 1
ATOM 701 N N . ARG A 1 91 ? 15.689 -6.420 5.920 1.00 91.44 91 ARG A N 1
ATOM 702 C CA . ARG A 1 91 ? 14.382 -7.058 5.727 1.00 91.44 91 ARG A CA 1
ATOM 703 C C . ARG A 1 91 ? 13.482 -6.122 4.914 1.00 91.44 91 ARG A C 1
ATOM 705 O O . ARG A 1 91 ? 12.586 -5.494 5.475 1.00 91.44 91 ARG A O 1
ATOM 712 N N . PRO A 1 92 ? 13.707 -6.006 3.594 1.00 90.38 92 PRO A N 1
ATOM 713 C CA . PRO A 1 92 ? 12.972 -5.103 2.715 1.00 90.38 92 PRO A CA 1
ATOM 714 C C . PRO A 1 92 ? 11.591 -5.671 2.366 1.00 90.38 92 PRO A C 1
ATOM 716 O O . PRO A 1 92 ? 11.245 -5.817 1.192 1.00 90.38 92 PRO A O 1
ATOM 719 N N . VAL A 1 93 ? 10.827 -6.044 3.389 1.00 91.44 93 VAL A N 1
ATOM 720 C CA . VAL A 1 93 ? 9.485 -6.602 3.265 1.00 91.44 93 VAL A CA 1
ATOM 721 C C . VAL A 1 93 ? 8.484 -5.460 3.323 1.00 91.44 93 VAL A C 1
ATOM 723 O O . VAL A 1 93 ? 8.538 -4.598 4.199 1.00 91.44 93 VAL A O 1
ATOM 726 N N . ILE A 1 94 ? 7.578 -5.455 2.352 1.00 92.44 94 ILE A N 1
ATOM 727 C CA . ILE A 1 94 ? 6.438 -4.550 2.300 1.00 92.44 94 ILE A CA 1
ATOM 728 C C . ILE A 1 94 ? 5.200 -5.437 2.261 1.00 92.44 94 ILE A C 1
ATOM 730 O O . ILE A 1 94 ? 5.011 -6.190 1.303 1.00 92.44 94 ILE A O 1
ATOM 734 N N . GLN A 1 95 ? 4.362 -5.352 3.292 1.00 92.50 95 GLN A N 1
ATOM 735 C CA . GLN A 1 95 ? 3.067 -6.017 3.286 1.00 92.50 95 GLN A CA 1
ATOM 736 C C . GLN A 1 95 ? 2.191 -5.350 2.227 1.00 92.50 95 GLN A C 1
ATOM 738 O O . GLN A 1 95 ? 1.783 -4.199 2.374 1.00 92.50 95 GLN A O 1
ATOM 743 N N . SER A 1 96 ? 1.911 -6.076 1.150 1.00 86.50 96 SER A N 1
ATOM 744 C CA . SER A 1 96 ? 0.924 -5.672 0.148 1.00 86.50 96 SER A CA 1
ATOM 745 C C . SER A 1 96 ? -0.459 -6.233 0.495 1.00 86.50 96 SER A C 1
ATOM 747 O O . SER A 1 96 ? -0.619 -6.965 1.472 1.00 86.50 96 SER A O 1
ATOM 749 N N . GLY A 1 97 ? -1.480 -5.868 -0.282 1.00 78.19 97 GLY A N 1
ATOM 750 C CA . GLY A 1 97 ? -2.852 -6.339 -0.059 1.00 78.19 97 GLY A CA 1
ATOM 751 C C . GLY A 1 97 ? -3.611 -5.585 1.035 1.00 78.19 97 GLY A C 1
ATOM 752 O O . GLY A 1 97 ? -4.794 -5.841 1.231 1.00 78.19 97 GLY A O 1
ATOM 753 N N . LEU A 1 98 ? -2.979 -4.606 1.689 1.00 81.25 98 LEU A N 1
ATOM 754 C CA . LEU A 1 98 ? -3.705 -3.581 2.426 1.00 81.25 98 LEU A CA 1
ATOM 755 C C . LEU A 1 98 ? -4.348 -2.661 1.382 1.00 81.25 98 LEU A C 1
ATOM 757 O O . LEU A 1 98 ? -3.706 -1.809 0.768 1.00 81.25 98 LEU A O 1
ATOM 761 N N . HIS A 1 99 ? -5.619 -2.883 1.077 1.00 83.50 99 HIS A N 1
ATOM 762 C CA . HIS A 1 99 ? -6.363 -1.924 0.271 1.00 83.50 99 HIS A CA 1
ATOM 763 C C . HIS A 1 99 ? -6.564 -0.638 1.079 1.00 83.50 99 HIS A C 1
ATOM 765 O O . HIS A 1 99 ? -6.468 -0.657 2.304 1.00 83.50 99 HIS A O 1
ATOM 771 N N . CYS A 1 100 ? -6.810 0.493 0.411 1.00 89.31 100 CYS A N 1
ATOM 772 C CA . CYS A 1 100 ? -7.154 1.748 1.081 1.00 89.31 100 CYS A CA 1
ATOM 773 C C . CYS A 1 100 ? -8.526 1.626 1.769 1.00 89.31 100 CYS A C 1
ATOM 775 O O . CYS A 1 100 ? -9.534 2.099 1.262 1.00 89.31 100 CYS A O 1
ATOM 777 N N . LEU A 1 101 ? -8.558 0.928 2.900 1.00 91.06 101 LEU A N 1
ATOM 778 C CA . LEU A 1 101 ? -9.714 0.593 3.723 1.00 91.06 101 LEU A CA 1
ATOM 779 C C . LEU A 1 101 ? -9.363 0.876 5.186 1.00 91.06 101 LEU A C 1
ATOM 781 O O . LEU A 1 101 ? -8.185 0.951 5.549 1.00 91.06 101 LEU A O 1
ATOM 785 N N . LEU A 1 102 ? -10.379 1.036 6.033 1.00 90.12 102 LEU A N 1
ATOM 786 C CA . LEU A 1 102 ? -10.165 1.140 7.474 1.00 90.12 102 LEU A CA 1
ATOM 787 C C . LEU A 1 102 ? -9.748 -0.211 8.052 1.00 90.12 102 LEU A C 1
ATOM 789 O O . LEU A 1 102 ? -10.282 -1.236 7.651 1.00 90.12 102 LEU A O 1
ATOM 793 N N . LEU A 1 103 ? -8.892 -0.215 9.074 1.00 88.12 103 LEU A N 1
ATOM 794 C CA . LEU A 1 103 ? -8.491 -1.431 9.803 1.00 88.12 103 LEU A CA 1
ATOM 795 C C . LEU A 1 103 ? -9.630 -2.138 10.549 1.00 88.12 103 LEU A C 1
ATOM 797 O O . LEU A 1 103 ? -9.412 -3.185 11.145 1.00 88.12 103 LEU A O 1
ATOM 801 N N . MET A 1 104 ? -10.835 -1.574 10.538 1.00 82.94 104 MET A N 1
ATOM 802 C CA . MET A 1 104 ? -12.040 -2.267 10.992 1.00 82.94 104 MET A CA 1
ATOM 803 C C . MET A 1 104 ? -12.495 -3.333 9.988 1.00 82.94 104 MET A C 1
ATOM 805 O O . MET A 1 104 ? -13.142 -4.299 10.380 1.00 82.94 104 MET A O 1
ATOM 809 N N . ASP A 1 105 ? -12.135 -3.178 8.710 1.00 84.06 105 ASP A N 1
ATOM 810 C CA . ASP A 1 105 ? -12.355 -4.190 7.685 1.00 84.06 105 ASP A CA 1
ATOM 811 C C . ASP A 1 105 ? -11.517 -5.440 7.980 1.00 84.06 105 ASP A C 1
ATOM 813 O O . ASP A 1 105 ? -10.306 -5.363 8.209 1.00 84.06 105 ASP A O 1
ATOM 817 N N . ARG A 1 106 ? -12.166 -6.608 7.947 1.00 81.50 106 ARG A N 1
ATOM 818 C CA . ARG A 1 106 ? -11.558 -7.874 8.367 1.00 81.50 106 ARG A CA 1
ATOM 819 C C . ARG A 1 106 ? -10.334 -8.245 7.535 1.00 81.50 106 ARG A C 1
ATOM 821 O O . ARG A 1 106 ? -9.333 -8.681 8.097 1.00 81.50 106 ARG A O 1
ATOM 828 N N . ILE A 1 107 ? -10.410 -8.073 6.217 1.00 82.50 107 ILE A N 1
ATOM 829 C CA . ILE A 1 107 ? -9.326 -8.443 5.299 1.00 82.50 107 ILE A CA 1
ATOM 830 C C . ILE A 1 107 ? -8.107 -7.561 5.571 1.00 82.50 107 ILE A C 1
ATOM 832 O O . ILE A 1 107 ? -6.983 -8.054 5.684 1.00 82.50 107 ILE A O 1
ATOM 836 N N . THR A 1 108 ? -8.340 -6.260 5.731 1.00 86.69 108 THR A N 1
ATOM 837 C CA . THR A 1 108 ? -7.285 -5.281 6.011 1.00 86.69 108 THR A CA 1
ATOM 838 C C . THR A 1 108 ? -6.663 -5.517 7.389 1.00 86.69 108 THR A C 1
ATOM 840 O O . THR A 1 108 ? -5.439 -5.481 7.523 1.00 86.69 108 THR A O 1
ATOM 843 N N . PHE A 1 109 ? -7.482 -5.825 8.399 1.00 88.06 109 PHE A N 1
ATOM 844 C CA . PHE A 1 109 ? -7.015 -6.170 9.740 1.00 88.06 109 PHE A CA 1
ATOM 845 C C . PHE A 1 109 ? -6.151 -7.432 9.746 1.00 88.06 109 PHE A C 1
ATOM 847 O O . PHE A 1 109 ? -5.047 -7.4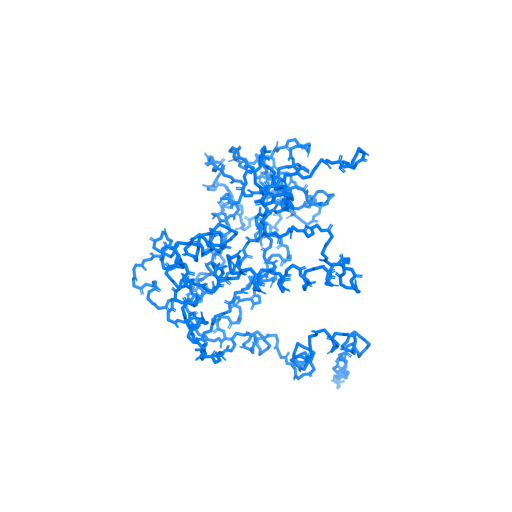03 10.284 1.00 88.06 109 PHE A O 1
ATOM 854 N N . ASP A 1 110 ? -6.615 -8.523 9.132 1.00 89.06 110 ASP A N 1
ATOM 855 C CA . ASP A 1 110 ? -5.890 -9.799 9.119 1.00 89.06 110 ASP A CA 1
ATOM 856 C C . ASP A 1 110 ? -4.549 -9.675 8.376 1.00 89.06 110 ASP A C 1
ATOM 858 O O . ASP A 1 110 ? -3.528 -10.194 8.839 1.00 89.06 110 ASP A O 1
ATOM 862 N N . ALA A 1 111 ? -4.517 -8.928 7.266 1.00 90.69 111 ALA A N 1
ATOM 863 C CA . ALA A 1 111 ? -3.283 -8.633 6.543 1.00 90.69 111 ALA A CA 1
ATOM 864 C C . ALA A 1 111 ? -2.300 -7.802 7.387 1.00 90.69 111 ALA A C 1
ATOM 866 O O . ALA A 1 111 ? -1.100 -8.092 7.398 1.00 90.69 111 ALA A O 1
ATOM 867 N N . LEU A 1 112 ? -2.791 -6.795 8.123 1.00 91.81 112 LEU A N 1
ATOM 868 C CA . LEU A 1 112 ? -1.950 -6.002 9.019 1.00 91.81 112 LEU A CA 1
ATOM 869 C C . LEU A 1 112 ? -1.455 -6.836 10.206 1.00 91.81 112 LEU A C 1
ATOM 871 O O . LEU A 1 112 ? -0.285 -6.740 10.564 1.00 91.81 112 LEU A O 1
ATOM 875 N N . LEU A 1 113 ? -2.314 -7.666 10.799 1.00 91.44 113 LEU A N 1
ATOM 876 C CA . LEU A 1 113 ? -1.979 -8.524 11.932 1.00 91.44 113 LEU A CA 1
ATOM 877 C C . LEU A 1 113 ? -0.874 -9.517 11.577 1.00 91.44 113 LEU A C 1
ATOM 879 O O . LEU A 1 113 ? 0.056 -9.695 12.361 1.00 91.44 113 LEU A O 1
ATOM 883 N N . LEU A 1 114 ? -0.942 -10.132 10.395 1.00 92.19 114 LEU A N 1
ATOM 884 C CA . LEU A 1 114 ? 0.105 -11.037 9.929 1.00 92.19 114 LEU A CA 1
ATOM 885 C C . LEU A 1 114 ? 1.445 -10.306 9.748 1.00 92.19 114 LEU A C 1
ATOM 887 O O . LEU A 1 114 ? 2.490 -10.827 10.140 1.00 92.19 114 LEU A O 1
ATOM 891 N N . ALA A 1 115 ? 1.416 -9.091 9.193 1.00 93.25 115 ALA A N 1
ATOM 892 C CA . ALA A 1 115 ? 2.603 -8.254 9.040 1.00 93.25 115 ALA A CA 1
ATOM 893 C C . ALA A 1 115 ? 3.192 -7.822 10.388 1.00 93.25 115 ALA A C 1
ATOM 895 O O . ALA A 1 115 ? 4.398 -7.944 10.599 1.00 93.25 115 ALA A O 1
ATOM 896 N N . TRP A 1 116 ? 2.340 -7.381 11.315 1.00 93.56 116 TRP A N 1
ATOM 897 C CA . TRP A 1 116 ? 2.728 -7.023 12.676 1.00 93.56 116 TRP A CA 1
ATOM 898 C C . TRP A 1 116 ? 3.351 -8.218 13.399 1.00 93.56 116 TRP A C 1
ATOM 900 O O . TRP A 1 116 ? 4.433 -8.089 13.963 1.00 93.56 116 TRP A O 1
ATOM 910 N N . LEU A 1 117 ? 2.738 -9.403 13.309 1.00 93.81 117 LEU A N 1
ATOM 911 C CA . LEU A 1 117 ? 3.282 -10.625 13.900 1.00 93.81 117 LEU A CA 1
ATOM 912 C C . LEU A 1 117 ? 4.656 -10.960 13.310 1.00 93.81 117 LEU A C 1
ATOM 914 O O . LEU A 1 117 ? 5.593 -11.227 14.054 1.00 93.81 117 LEU A O 1
ATOM 918 N N . GLY A 1 118 ? 4.813 -10.886 11.987 1.00 94.31 118 GLY A N 1
ATOM 919 C CA . GLY A 1 118 ? 6.101 -11.121 11.334 1.00 94.31 118 GLY A CA 1
ATOM 920 C C . GLY A 1 118 ? 7.184 -10.129 11.764 1.00 94.31 118 GLY A C 1
ATOM 921 O O . GLY A 1 118 ? 8.332 -10.530 11.982 1.00 94.31 118 GLY A O 1
ATOM 922 N N . ALA A 1 119 ? 6.817 -8.859 11.942 1.00 93.81 119 ALA A N 1
ATOM 923 C CA . ALA A 1 119 ? 7.700 -7.809 12.435 1.00 93.81 119 ALA A CA 1
ATOM 924 C C . ALA A 1 119 ? 8.115 -8.039 13.896 1.00 93.81 119 ALA A C 1
ATOM 926 O O . ALA A 1 119 ? 9.308 -8.020 14.205 1.00 93.81 119 ALA A O 1
ATOM 927 N N . VAL A 1 120 ? 7.155 -8.334 14.775 1.00 93.38 120 VAL A N 1
ATOM 928 C CA . VAL A 1 120 ? 7.389 -8.636 16.194 1.00 93.38 120 VAL A CA 1
ATOM 929 C C . VAL A 1 120 ? 8.285 -9.861 16.361 1.00 93.38 120 VAL A C 1
ATOM 931 O O . VAL A 1 120 ? 9.282 -9.805 17.079 1.00 93.38 120 VAL A O 1
ATOM 934 N N . GLU A 1 121 ? 7.991 -10.945 15.646 1.00 93.56 121 GLU A N 1
ATOM 935 C CA . GLU A 1 121 ? 8.764 -12.191 15.699 1.00 93.56 121 GLU A CA 1
ATOM 936 C C . GLU A 1 121 ? 10.192 -12.044 15.148 1.00 93.56 121 GLU A C 1
ATOM 938 O O . GLU A 1 121 ? 11.065 -12.864 15.439 1.00 93.56 121 GLU A O 1
ATOM 943 N N . ASN A 1 122 ? 10.448 -10.991 14.366 1.00 92.75 122 ASN A N 1
ATOM 944 C CA . ASN A 1 122 ? 11.778 -10.608 13.891 1.00 92.75 122 ASN A CA 1
ATOM 945 C C . ASN A 1 122 ? 12.415 -9.461 14.698 1.00 92.75 122 ASN A C 1
ATOM 947 O O . ASN A 1 122 ? 13.520 -9.032 14.354 1.00 92.75 122 ASN A O 1
ATOM 951 N N . GLY A 1 123 ? 11.755 -8.979 15.757 1.00 91.12 123 GLY A N 1
ATOM 952 C CA . GLY A 1 123 ? 12.246 -7.908 16.625 1.00 91.12 123 GLY A CA 1
ATOM 953 C C . GLY A 1 123 ? 12.363 -6.545 15.938 1.00 91.12 123 GLY A C 1
ATOM 954 O O . GLY A 1 123 ? 13.266 -5.779 16.276 1.00 91.12 123 GLY A O 1
ATOM 955 N N . LEU A 1 124 ? 11.508 -6.260 14.953 1.00 91.44 124 LEU A N 1
ATOM 956 C CA . LEU A 1 124 ? 11.538 -5.001 14.204 1.00 91.44 124 LEU A CA 1
ATOM 957 C C . LEU A 1 124 ? 10.825 -3.893 14.965 1.00 91.44 124 LEU A C 1
ATOM 959 O O . LEU A 1 124 ? 9.749 -4.107 15.513 1.00 91.44 124 LEU A O 1
ATOM 963 N N . SER A 1 125 ? 11.399 -2.692 14.943 1.00 88.38 125 SER A N 1
ATOM 964 C CA . SER A 1 125 ? 10.765 -1.504 15.521 1.00 88.38 125 SER A CA 1
ATOM 965 C C . SER A 1 125 ? 9.717 -0.869 14.618 1.00 88.38 125 SER A C 1
ATOM 967 O O . SER A 1 125 ? 8.833 -0.166 15.106 1.00 88.38 125 SER A O 1
ATOM 969 N N . ALA A 1 126 ? 9.805 -1.115 13.312 1.00 91.31 126 ALA A N 1
ATOM 970 C CA . ALA A 1 126 ? 8.832 -0.658 12.338 1.00 91.31 126 ALA A CA 1
ATOM 971 C C . ALA A 1 126 ? 8.656 -1.667 11.201 1.00 91.31 126 ALA A C 1
ATOM 973 O O . ALA A 1 126 ? 9.543 -2.472 10.911 1.00 91.31 126 ALA A O 1
ATOM 974 N N . PHE A 1 127 ? 7.511 -1.599 10.528 1.00 92.75 127 PHE A N 1
ATOM 975 C CA . PHE A 1 127 ? 7.209 -2.444 9.378 1.00 92.75 127 PHE A CA 1
ATOM 976 C C . PHE A 1 127 ? 6.387 -1.693 8.335 1.00 92.75 127 PHE A C 1
ATOM 978 O O . PHE A 1 127 ? 5.637 -0.786 8.672 1.00 92.75 127 PHE A O 1
ATOM 985 N N . PHE A 1 128 ? 6.528 -2.041 7.056 1.00 93.56 128 PHE A N 1
ATOM 986 C CA . PHE A 1 128 ? 5.958 -1.250 5.963 1.00 93.56 128 PHE A CA 1
ATOM 987 C C . PHE A 1 128 ? 4.728 -1.933 5.372 1.00 93.56 128 PHE A C 1
ATOM 989 O O . PHE A 1 128 ? 4.800 -3.085 4.942 1.00 93.56 128 PHE A O 1
ATOM 996 N N . GLY A 1 129 ? 3.615 -1.206 5.323 1.00 93.75 129 GLY A N 1
ATOM 997 C CA . GLY A 1 129 ? 2.372 -1.631 4.688 1.00 93.75 129 GLY A CA 1
ATOM 998 C C . GLY A 1 129 ? 2.060 -0.764 3.474 1.00 93.75 129 GLY A C 1
ATOM 999 O O . GLY A 1 129 ? 2.010 0.459 3.589 1.00 93.75 129 GLY A O 1
ATOM 1000 N N . PHE A 1 130 ? 1.851 -1.383 2.312 1.00 93.75 130 PHE A N 1
ATOM 1001 C CA . PHE A 1 130 ? 1.451 -0.684 1.094 1.00 93.75 130 PHE A CA 1
ATOM 1002 C C . PHE A 1 130 ? -0.071 -0.619 0.979 1.00 93.75 130 PHE A C 1
ATOM 1004 O O . PHE A 1 130 ? -0.715 -1.628 0.691 1.00 93.75 130 PHE A O 1
ATOM 1011 N N . MET A 1 131 ? -0.610 0.583 1.168 1.00 92.31 131 MET A N 1
ATOM 1012 C CA . MET A 1 131 ? -2.012 0.938 1.005 1.00 92.31 131 MET A CA 1
ATOM 1013 C C . MET A 1 131 ? -2.292 1.260 -0.468 1.00 92.31 131 MET A C 1
ATOM 1015 O O . MET A 1 131 ? -1.888 2.307 -0.970 1.00 92.31 131 MET A O 1
ATOM 1019 N N . GLY A 1 132 ? -2.996 0.380 -1.180 1.00 91.44 132 GLY A N 1
ATOM 1020 C CA . GLY A 1 132 ? -3.385 0.634 -2.574 1.00 91.44 132 GLY A CA 1
ATOM 1021 C C . GLY A 1 132 ? -4.522 1.658 -2.673 1.00 91.44 132 GLY A C 1
ATOM 1022 O O . GLY A 1 132 ? -5.660 1.348 -2.320 1.00 91.44 132 GLY A O 1
ATOM 1023 N N . THR A 1 133 ? -4.240 2.859 -3.179 1.00 92.38 133 THR A N 1
ATOM 1024 C CA . THR A 1 133 ? -5.144 4.034 -3.196 1.00 92.38 133 THR A CA 1
ATOM 1025 C C . THR A 1 133 ? -5.752 4.346 -4.568 1.00 92.38 133 THR A C 1
ATOM 1027 O O . THR A 1 133 ? -6.638 5.195 -4.687 1.00 92.38 133 THR A O 1
ATOM 1030 N N . THR A 1 134 ? -5.316 3.658 -5.623 1.00 89.94 134 THR A N 1
ATOM 1031 C CA . THR A 1 134 ? -5.797 3.864 -7.005 1.00 89.94 134 THR A CA 1
ATOM 1032 C C . THR A 1 134 ? -7.200 3.307 -7.279 1.00 89.94 134 THR A C 1
ATOM 1034 O O . THR A 1 134 ? -7.825 3.669 -8.283 1.00 89.94 134 THR A O 1
ATOM 1037 N N . MET A 1 135 ? -7.731 2.472 -6.384 1.00 89.44 135 MET A N 1
ATOM 1038 C CA . MET A 1 135 ? -9.072 1.895 -6.498 1.00 89.44 135 MET A CA 1
ATOM 1039 C C . MET A 1 135 ? -10.190 2.934 -6.396 1.00 89.44 135 MET A C 1
ATOM 1041 O O . MET A 1 135 ? -10.032 3.991 -5.782 1.00 89.44 135 MET A O 1
ATOM 1045 N N . THR A 1 136 ? -11.338 2.618 -6.999 1.00 92.31 136 THR A N 1
ATOM 1046 C CA . THR A 1 136 ? -12.559 3.408 -6.839 1.00 92.31 136 THR A CA 1
ATOM 1047 C C . THR A 1 136 ? -13.065 3.338 -5.404 1.00 92.31 136 THR A C 1
ATOM 1049 O O . THR A 1 136 ? -12.884 2.335 -4.723 1.00 92.31 136 THR A O 1
ATOM 1052 N N . MET A 1 137 ? -13.732 4.400 -4.954 1.00 94.50 137 MET A N 1
ATOM 1053 C CA . MET A 1 137 ? -14.319 4.488 -3.612 1.00 94.50 137 MET A CA 1
ATOM 1054 C C . MET A 1 137 ? -15.392 3.411 -3.353 1.00 94.50 137 MET A C 1
ATOM 1056 O O . MET A 1 137 ? -15.580 3.006 -2.212 1.00 94.50 137 MET A O 1
ATOM 1060 N N . GLU A 1 138 ? -16.082 2.941 -4.395 1.00 94.31 138 GLU A N 1
ATOM 1061 C CA . GLU A 1 138 ? -16.853 1.691 -4.401 1.00 94.31 138 GLU A CA 1
ATOM 1062 C C . GLU A 1 138 ? -16.251 0.764 -5.459 1.00 94.31 138 GLU A C 1
ATOM 1064 O O . GLU A 1 138 ? -16.257 1.105 -6.647 1.00 94.31 138 GLU A O 1
ATOM 1069 N N . THR A 1 139 ? -15.696 -0.370 -5.036 1.00 86.06 139 THR A N 1
ATOM 1070 C CA . THR A 1 139 ? -15.096 -1.379 -5.921 1.00 86.06 139 THR A CA 1
ATOM 1071 C C . THR A 1 139 ? -16.181 -2.279 -6.495 1.00 86.06 139 THR A C 1
ATOM 1073 O O . THR A 1 139 ? -16.327 -2.379 -7.712 1.00 86.06 139 THR A O 1
ATOM 1076 N N . VAL A 1 140 ? -16.985 -2.884 -5.621 1.00 86.12 140 VAL A N 1
ATOM 1077 C CA . VAL A 1 140 ? -18.144 -3.719 -5.949 1.00 86.12 140 VAL A CA 1
ATOM 1078 C C . VAL A 1 140 ? -19.166 -3.570 -4.823 1.00 86.12 140 VAL A C 1
ATOM 1080 O O . VAL A 1 140 ? -18.793 -3.579 -3.666 1.00 86.12 140 VAL A O 1
ATOM 1083 N N . GLY A 1 141 ? -20.453 -3.414 -5.144 1.00 84.19 141 GLY A N 1
ATOM 1084 C CA . GLY A 1 141 ? -21.574 -3.633 -4.211 1.00 84.19 141 GLY A CA 1
ATOM 1085 C C . GLY A 1 141 ? -21.378 -3.222 -2.740 1.00 84.19 141 GLY A C 1
ATOM 1086 O O . GLY A 1 141 ? -21.394 -4.083 -1.872 1.00 84.19 141 GLY A O 1
ATOM 1087 N N . ARG A 1 142 ? -21.280 -1.916 -2.449 1.00 90.38 142 ARG A N 1
ATOM 1088 C CA . ARG A 1 142 ? -21.046 -1.368 -1.090 1.00 90.38 142 ARG A CA 1
ATOM 1089 C C . ARG A 1 142 ? -19.719 -1.787 -0.434 1.00 90.38 142 ARG A C 1
ATOM 1091 O O . ARG A 1 142 ? -19.603 -1.745 0.784 1.00 90.38 142 ARG A O 1
ATOM 1098 N N . GLU A 1 143 ? -18.718 -2.154 -1.224 1.00 90.06 143 GLU A N 1
ATOM 1099 C CA . GLU A 1 143 ? -17.351 -2.433 -0.772 1.00 90.06 143 GLU A CA 1
ATOM 1100 C C . GLU A 1 143 ? -16.384 -1.396 -1.323 1.00 90.06 143 GLU A C 1
ATOM 1102 O O . GLU A 1 143 ? -16.624 -0.807 -2.380 1.00 90.06 143 GLU A O 1
ATOM 1107 N N . GLY A 1 144 ? -15.284 -1.175 -0.612 1.00 91.69 144 GLY A N 1
A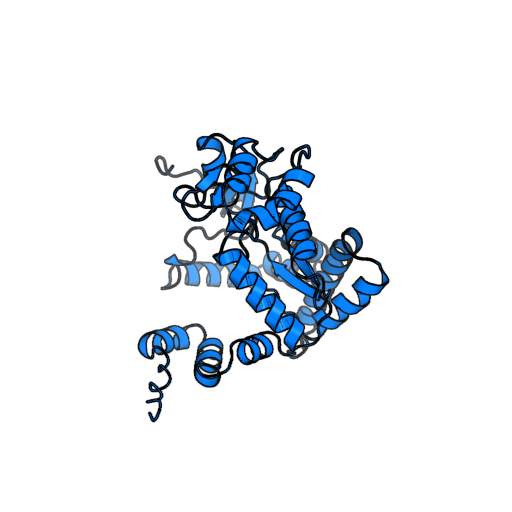TOM 1108 C CA . GLY A 1 144 ? -14.243 -0.238 -1.006 1.00 91.69 144 GLY A CA 1
ATOM 1109 C C . GLY A 1 144 ? -14.048 0.916 -0.014 1.00 91.69 144 GLY A C 1
ATOM 1110 O O . GLY A 1 144 ? -14.737 0.994 1.000 1.00 91.69 144 GLY A O 1
ATOM 1111 N N . PRO A 1 145 ? -13.125 1.839 -0.327 1.00 93.69 145 PRO A N 1
ATOM 1112 C CA . PRO A 1 145 ? -12.676 2.924 0.552 1.00 93.69 145 PRO A CA 1
ATOM 1113 C C . PRO A 1 145 ? -13.792 3.819 1.103 1.00 93.69 145 PRO A C 1
ATOM 1115 O O . PRO A 1 145 ? -13.652 4.413 2.167 1.00 93.69 145 PRO A O 1
ATOM 1118 N N . GLY A 1 146 ? -14.896 3.970 0.369 1.00 94.88 146 GLY A N 1
ATOM 1119 C CA . GLY A 1 146 ? -16.028 4.801 0.772 1.00 94.88 146 GLY A CA 1
ATOM 1120 C C . GLY A 1 146 ? -17.046 4.110 1.671 1.00 94.88 146 GLY A C 1
ATOM 1121 O O . GLY A 1 146 ? -18.024 4.749 2.071 1.00 94.88 146 GLY A O 1
ATOM 1122 N N . TRP A 1 147 ? -16.837 2.835 1.972 1.00 93.44 147 TRP A N 1
ATOM 1123 C CA . TRP A 1 147 ? -17.735 2.014 2.763 1.00 93.44 147 TRP A CA 1
ATOM 1124 C C . TRP A 1 147 ? -17.032 1.528 4.024 1.00 93.44 147 TRP A C 1
ATOM 1126 O O . TRP A 1 147 ? -15.852 1.190 4.015 1.00 93.44 147 TRP A O 1
ATOM 1136 N N . LEU A 1 148 ? -17.782 1.513 5.115 1.00 89.75 148 LEU A N 1
ATOM 1137 C CA . LEU A 1 148 ? -17.371 0.956 6.388 1.00 89.75 148 LEU A CA 1
ATOM 1138 C C . LEU A 1 148 ? -18.217 -0.283 6.653 1.00 89.75 148 LEU A C 1
ATOM 1140 O O . LEU A 1 148 ? -19.442 -0.187 6.734 1.00 89.75 148 LEU A O 1
ATOM 1144 N N . ASP A 1 149 ? -17.549 -1.422 6.765 1.00 86.94 149 ASP A N 1
ATOM 1145 C CA . ASP A 1 149 ? -18.156 -2.675 7.187 1.00 86.94 149 ASP A CA 1
ATOM 1146 C C . ASP A 1 149 ? -18.275 -2.686 8.717 1.00 86.94 149 ASP A C 1
ATOM 1148 O O . ASP A 1 149 ? -17.275 -2.510 9.417 1.00 86.94 149 ASP A O 1
ATOM 1152 N N . ILE A 1 150 ? -19.499 -2.830 9.224 1.00 82.00 150 ILE A N 1
ATOM 1153 C CA . ILE A 1 150 ? -19.792 -2.954 10.660 1.00 82.00 150 ILE A CA 1
ATOM 1154 C C . ILE A 1 150 ? -20.301 -4.362 11.011 1.00 82.00 150 ILE A C 1
ATOM 1156 O O . ILE A 1 150 ? -20.911 -4.553 12.054 1.00 82.00 150 ILE A O 1
ATOM 1160 N N . GLY A 1 151 ? -20.063 -5.354 10.146 1.00 78.44 151 GLY A N 1
ATOM 1161 C CA . GLY A 1 151 ? -20.513 -6.734 10.316 1.00 78.44 151 GLY A CA 1
ATOM 1162 C C . GLY A 1 151 ? -21.848 -6.984 9.622 1.00 78.44 151 GLY A C 1
ATOM 1163 O O . GLY A 1 151 ? -21.886 -7.574 8.543 1.00 78.44 151 GLY A O 1
ATOM 1164 N N . ASP A 1 152 ? -22.944 -6.514 10.219 1.00 79.38 152 ASP A N 1
ATOM 1165 C CA . ASP A 1 152 ? -24.301 -6.784 9.715 1.00 79.38 152 ASP A CA 1
ATOM 1166 C C . ASP A 1 152 ? -24.756 -5.814 8.606 1.00 79.38 152 ASP A C 1
ATOM 1168 O O . ASP A 1 152 ? -25.713 -6.088 7.875 1.00 79.38 152 ASP A O 1
ATOM 1172 N N . ASP A 1 153 ? -24.074 -4.676 8.445 1.00 86.12 153 ASP A N 1
ATOM 1173 C CA . ASP A 1 153 ? -24.341 -3.706 7.381 1.00 86.12 153 ASP A CA 1
ATOM 1174 C C . ASP A 1 153 ? -23.053 -3.016 6.893 1.00 86.12 153 ASP A C 1
ATOM 1176 O O . ASP A 1 153 ? -21.999 -3.074 7.525 1.00 86.12 153 ASP A O 1
ATOM 1180 N N . LYS A 1 154 ? -23.144 -2.328 5.748 1.00 89.44 154 LYS A N 1
ATOM 1181 C CA . LYS A 1 154 ? -22.049 -1.527 5.174 1.00 89.44 154 LYS A CA 1
ATOM 1182 C C . LYS A 1 154 ? -22.445 -0.066 5.043 1.00 89.44 154 LYS A C 1
ATOM 1184 O O . LYS A 1 154 ? -23.185 0.311 4.132 1.00 89.44 154 LYS A O 1
ATOM 1189 N N . VAL A 1 155 ? -21.965 0.807 5.913 1.00 92.06 155 VAL A N 1
ATOM 1190 C CA . VAL A 1 155 ? -22.376 2.219 5.925 1.00 92.06 155 VAL A CA 1
ATOM 1191 C C . VAL A 1 155 ? -21.449 3.090 5.087 1.00 92.06 155 VAL A C 1
ATOM 1193 O O . VAL A 1 155 ? -20.257 2.845 4.962 1.00 92.06 155 VAL A O 1
ATOM 1196 N N . ASN A 1 156 ? -22.003 4.131 4.473 1.00 94.88 156 ASN A N 1
ATOM 1197 C CA . ASN A 1 156 ? -21.221 5.062 3.667 1.00 94.88 156 ASN A CA 1
ATOM 1198 C C . ASN A 1 156 ? -20.387 5.971 4.576 1.00 94.88 156 ASN A C 1
ATOM 1200 O O . ASN A 1 156 ? -20.948 6.845 5.250 1.00 94.88 156 ASN A O 1
ATOM 1204 N N . LEU A 1 157 ? -19.069 5.781 4.557 1.00 95.19 157 LEU A N 1
ATOM 1205 C CA . LEU A 1 157 ? -18.120 6.409 5.473 1.00 95.19 157 LEU A CA 1
ATOM 1206 C C . LEU A 1 157 ? -18.038 7.930 5.293 1.00 95.19 157 LEU A C 1
ATOM 1208 O O . LEU A 1 157 ? -17.909 8.656 6.275 1.00 95.19 157 LEU A O 1
ATOM 1212 N N . PHE A 1 158 ? -18.166 8.419 4.057 1.00 96.31 158 PHE A N 1
ATOM 1213 C CA . PHE A 1 158 ? -17.989 9.840 3.712 1.00 96.31 158 PHE A CA 1
ATOM 1214 C C . PHE A 1 158 ? -19.285 10.540 3.277 1.00 96.31 158 PHE A C 1
ATOM 1216 O O . PHE A 1 158 ? -19.266 11.690 2.842 1.00 96.31 158 PHE A O 1
ATOM 1223 N N . GLY A 1 159 ? -20.426 9.844 3.318 1.00 94.62 159 GLY A N 1
ATOM 1224 C CA . GLY A 1 159 ? -21.734 10.395 2.945 1.00 94.62 159 GLY A CA 1
ATOM 1225 C C . GLY A 1 159 ? -21.851 10.748 1.457 1.00 94.62 159 GLY A C 1
ATOM 1226 O O . GLY A 1 159 ? -22.736 11.499 1.049 1.00 94.62 159 GLY A O 1
ATOM 1227 N N . MET A 1 160 ? -20.953 10.226 0.618 1.00 94.19 160 MET A N 1
ATOM 1228 C CA . MET A 1 160 ? -20.903 10.548 -0.806 1.00 94.19 160 MET A CA 1
ATOM 1229 C C . MET A 1 160 ? -22.014 9.826 -1.568 1.00 94.19 160 MET A C 1
ATOM 1231 O O . MET A 1 160 ? -22.206 8.626 -1.410 1.00 94.19 160 MET A O 1
ATOM 1235 N N . GLY A 1 161 ? -22.712 10.513 -2.474 1.00 93.06 161 GLY A N 1
ATOM 1236 C CA . GLY A 1 161 ? -23.673 9.839 -3.353 1.00 93.06 161 GLY A CA 1
ATOM 1237 C C . GLY A 1 161 ? -23.015 8.694 -4.137 1.00 93.06 161 GLY A C 1
ATOM 1238 O O . GLY A 1 161 ? -21.894 8.849 -4.626 1.00 93.06 161 GLY A O 1
ATOM 1239 N N . ARG A 1 162 ? -23.724 7.568 -4.305 1.00 90.12 162 ARG A N 1
ATOM 1240 C CA . ARG A 1 162 ? -23.204 6.340 -4.944 1.00 90.12 162 ARG A CA 1
ATOM 1241 C C . ARG A 1 162 ? -22.521 6.588 -6.292 1.00 90.12 162 ARG A C 1
ATOM 1243 O O . ARG A 1 162 ? -21.470 6.033 -6.572 1.00 90.12 162 ARG A O 1
ATOM 1250 N N . HIS A 1 163 ? -23.059 7.507 -7.092 1.00 88.88 163 HIS A N 1
ATOM 1251 C CA . HIS A 1 163 ? -22.454 7.913 -8.361 1.00 88.88 163 HIS A CA 1
ATOM 1252 C C . HIS A 1 163 ? -21.003 8.408 -8.229 1.00 88.88 163 HIS A C 1
ATOM 1254 O O . HIS A 1 163 ? -20.178 8.135 -9.098 1.00 88.88 163 HIS A O 1
ATOM 1260 N N . LYS A 1 164 ? -20.686 9.146 -7.156 1.00 90.56 164 LYS A N 1
ATOM 1261 C CA . LYS A 1 164 ? -19.318 9.591 -6.869 1.00 90.56 164 LYS A CA 1
ATOM 1262 C C . LYS A 1 164 ? -18.468 8.421 -6.378 1.00 90.56 164 LYS A C 1
ATOM 1264 O O . LYS A 1 164 ? -17.324 8.307 -6.806 1.00 90.56 164 LYS A O 1
ATOM 1269 N N . LEU A 1 165 ? -19.034 7.547 -5.543 1.00 91.69 165 LEU A N 1
ATOM 1270 C CA . LEU A 1 165 ? -18.325 6.384 -5.011 1.00 91.69 165 LEU A CA 1
ATOM 1271 C C . LEU A 1 165 ? -17.836 5.444 -6.129 1.00 91.69 165 LEU A C 1
ATOM 1273 O O . LEU A 1 165 ? -16.656 5.121 -6.203 1.00 91.69 165 LEU A O 1
ATOM 1277 N N . CYS A 1 166 ? -18.698 5.099 -7.084 1.00 91.19 166 CYS A N 1
ATOM 1278 C CA . CYS A 1 166 ? -18.330 4.199 -8.186 1.00 91.19 166 CYS A CA 1
ATOM 1279 C C . CYS A 1 166 ? -17.374 4.824 -9.223 1.00 91.19 166 CYS A C 1
ATOM 1281 O O . CYS A 1 166 ? -16.937 4.143 -10.148 1.00 91.19 166 CYS A O 1
ATOM 1283 N N . ARG A 1 167 ? -17.102 6.135 -9.157 1.00 89.00 167 ARG A N 1
ATOM 1284 C CA . ARG A 1 167 ? -16.342 6.853 -10.197 1.00 89.00 167 ARG A CA 1
ATOM 1285 C C . ARG A 1 167 ? -15.024 7.427 -9.721 1.00 89.00 167 ARG A C 1
ATOM 1287 O O . ARG A 1 167 ? -14.114 7.511 -10.537 1.00 89.00 167 ARG A O 1
ATOM 1294 N N . LYS A 1 168 ? -14.932 7.870 -8.473 1.00 93.00 168 LYS A N 1
ATOM 1295 C CA . LYS A 1 168 ? -13.730 8.539 -7.981 1.00 93.00 168 LYS A CA 1
ATOM 1296 C C . LYS A 1 168 ? -12.756 7.530 -7.388 1.00 93.00 168 LYS A C 1
ATOM 1298 O O . LYS A 1 168 ? -13.198 6.597 -6.724 1.00 93.00 168 LYS A O 1
ATOM 1303 N N . SER A 1 169 ? -11.463 7.732 -7.612 1.00 93.69 169 SER A N 1
ATOM 1304 C CA . SER A 1 169 ? -10.395 6.938 -6.995 1.00 93.69 169 SER A CA 1
ATOM 1305 C C . SER A 1 169 ? -10.010 7.509 -5.631 1.00 93.69 169 SER A C 1
ATOM 1307 O O . SER A 1 169 ? -9.970 8.729 -5.478 1.00 93.69 169 SER A O 1
ATOM 1309 N N . ALA A 1 170 ? -9.703 6.663 -4.645 1.00 94.88 170 ALA A N 1
ATOM 1310 C CA . ALA A 1 170 ? -9.447 7.105 -3.268 1.00 94.88 170 ALA A CA 1
ATOM 1311 C C . ALA A 1 170 ? -8.293 8.110 -3.141 1.00 94.88 170 ALA A C 1
ATOM 1313 O O . ALA A 1 170 ? -8.394 9.059 -2.364 1.00 94.88 170 ALA A O 1
ATOM 1314 N N . CYS A 1 171 ? -7.245 7.956 -3.957 1.00 93.56 171 CYS A N 1
ATOM 1315 C CA . CYS A 1 171 ? -6.090 8.856 -4.001 1.00 93.56 171 CYS A CA 1
ATOM 1316 C C . CYS A 1 171 ? -6.407 10.301 -4.413 1.00 93.56 171 CYS A C 1
ATOM 1318 O O . CYS A 1 171 ? -5.553 11.169 -4.260 1.00 93.56 171 CYS A O 1
ATOM 1320 N N . VAL A 1 172 ? -7.599 10.567 -4.957 1.00 93.38 172 VAL A N 1
ATOM 1321 C CA . VAL A 1 172 ? -8.000 11.893 -5.458 1.00 93.38 172 VAL A CA 1
ATOM 1322 C C . VAL A 1 172 ? -9.443 12.276 -5.149 1.00 93.38 172 VAL A C 1
ATOM 1324 O O . VAL A 1 172 ? -9.842 13.399 -5.433 1.00 93.38 172 VAL A O 1
ATOM 1327 N N . ALA A 1 173 ? -10.234 11.382 -4.560 1.00 94.25 173 ALA A N 1
ATOM 1328 C CA . ALA A 1 173 ? -11.588 11.684 -4.124 1.00 94.25 173 ALA A CA 1
ATOM 1329 C C . ALA A 1 173 ? -11.539 12.647 -2.933 1.00 94.25 173 ALA A C 1
ATOM 1331 O O . ALA A 1 173 ? -11.226 12.225 -1.820 1.00 94.25 173 ALA A O 1
ATOM 1332 N N . GLY A 1 174 ? -11.855 13.923 -3.153 1.00 92.31 174 GLY A N 1
ATOM 1333 C CA . GLY A 1 174 ? -11.742 14.927 -2.101 1.00 92.31 174 GLY A CA 1
ATOM 1334 C C . GLY A 1 174 ? -12.355 16.288 -2.438 1.00 92.31 174 GLY A C 1
ATOM 1335 O O . GLY A 1 174 ? -12.774 16.516 -3.574 1.00 92.31 174 GLY A O 1
ATOM 1336 N N . PRO A 1 175 ? -12.444 17.202 -1.456 1.00 95.44 175 PRO A N 1
ATOM 1337 C CA . PRO A 1 175 ? -12.219 16.956 -0.027 1.00 95.44 175 PRO A CA 1
ATOM 1338 C C . PRO A 1 175 ? -13.300 16.038 0.582 1.00 95.44 175 PRO A C 1
ATOM 1340 O O . PRO A 1 175 ? -14.401 15.927 0.032 1.00 95.44 175 PRO A O 1
ATOM 1343 N N . VAL A 1 176 ? -12.997 15.378 1.707 1.00 96.31 176 VAL A N 1
ATOM 1344 C CA . VAL A 1 176 ? -13.942 14.492 2.423 1.00 96.31 176 VAL A CA 1
ATOM 1345 C C . VAL A 1 176 ? -13.937 14.713 3.938 1.00 96.31 176 VAL A C 1
ATOM 1347 O O . VAL A 1 176 ? -12.935 15.133 4.512 1.00 96.31 176 VAL A O 1
ATOM 1350 N N . SER A 1 177 ? -15.052 14.365 4.581 1.00 96.69 177 SER A N 1
ATOM 1351 C CA . SER A 1 177 ? -15.226 14.321 6.039 1.00 96.69 177 SER A CA 1
ATOM 1352 C C . SER A 1 177 ? -16.016 13.078 6.427 1.00 96.69 177 SER A C 1
ATOM 1354 O O . SER A 1 177 ? -16.733 12.513 5.595 1.00 96.69 177 SER A O 1
ATOM 1356 N N . LEU A 1 178 ? -15.893 12.654 7.685 1.00 95.69 178 LEU A N 1
ATOM 1357 C CA . LEU A 1 178 ? -16.640 11.508 8.192 1.00 95.69 178 LEU A CA 1
ATOM 1358 C C . LEU A 1 178 ? -18.141 11.802 8.228 1.00 95.69 178 LEU A C 1
ATOM 1360 O O . LEU A 1 178 ? -18.594 12.860 8.660 1.00 95.69 178 LEU A O 1
ATOM 1364 N N . ASN A 1 179 ? -18.927 10.840 7.763 1.00 95.00 179 ASN A N 1
ATOM 1365 C CA . ASN A 1 179 ? -20.375 10.923 7.765 1.00 95.00 179 ASN A CA 1
ATOM 1366 C C . ASN A 1 179 ? -20.923 10.680 9.171 1.00 95.00 179 ASN A C 1
ATOM 1368 O O . ASN A 1 179 ? -20.678 9.626 9.756 1.00 95.00 179 ASN A O 1
ATOM 1372 N N . LYS A 1 180 ? -21.767 11.590 9.663 1.00 91.31 180 LYS A N 1
ATOM 1373 C CA . LYS A 1 180 ? -22.432 11.448 10.964 1.00 91.31 180 LYS A CA 1
ATOM 1374 C C . LYS A 1 180 ? -23.157 10.107 11.110 1.00 91.31 180 LYS A C 1
ATOM 1376 O O . LYS A 1 180 ? -23.026 9.457 12.137 1.00 91.31 180 LYS A O 1
ATOM 1381 N N . ARG A 1 181 ? -23.846 9.649 10.058 1.00 89.75 181 ARG A N 1
ATOM 1382 C CA . ARG A 1 181 ? -24.551 8.357 10.084 1.00 89.75 181 ARG A CA 1
ATOM 1383 C C . ARG A 1 181 ? -23.597 7.166 10.223 1.00 89.75 181 ARG A C 1
ATOM 1385 O O . ARG A 1 181 ? -23.979 6.159 10.801 1.00 89.75 181 ARG A O 1
ATOM 1392 N N . ALA A 1 182 ? -22.381 7.262 9.684 1.00 88.94 182 ALA A N 1
ATOM 1393 C CA . ALA A 1 182 ? -21.379 6.216 9.873 1.00 88.94 182 ALA A CA 1
ATOM 1394 C C . ALA A 1 182 ? -20.879 6.194 11.325 1.00 88.94 182 ALA A C 1
ATOM 1396 O O . ALA A 1 182 ? -20.742 5.121 11.896 1.00 88.94 182 ALA A O 1
ATOM 1397 N N . LEU A 1 183 ? -20.682 7.367 11.939 1.00 88.88 183 LEU A N 1
ATOM 1398 C CA . LEU A 1 183 ? -20.314 7.481 13.356 1.00 88.88 183 LEU A CA 1
ATOM 1399 C C . LEU A 1 183 ? -21.405 6.924 14.280 1.00 88.88 183 LEU A C 1
ATOM 1401 O O . LEU A 1 183 ? -21.096 6.181 15.204 1.00 88.88 183 LEU A O 1
ATOM 1405 N N . GLU A 1 184 ? -22.670 7.257 14.008 1.00 87.81 184 GLU A N 1
ATOM 1406 C CA . GLU A 1 184 ? -23.830 6.731 14.740 1.00 87.81 184 GLU A CA 1
ATOM 1407 C C . GLU A 1 184 ? -23.900 5.200 14.625 1.00 87.81 184 GLU A C 1
ATOM 1409 O O . GLU A 1 184 ? -23.992 4.516 15.636 1.00 87.81 184 GLU A O 1
ATOM 1414 N N . ALA A 1 185 ? -23.739 4.651 13.418 1.00 85.50 185 ALA A N 1
ATOM 1415 C CA . ALA A 1 185 ? -23.790 3.206 13.208 1.00 85.50 185 ALA A CA 1
ATOM 1416 C C . ALA A 1 185 ? -22.655 2.442 13.921 1.00 85.50 185 ALA A C 1
ATOM 1418 O O . ALA A 1 185 ? -22.879 1.354 14.434 1.00 85.50 185 ALA A O 1
ATOM 1419 N N . VAL A 1 186 ? -21.448 3.014 13.998 1.00 83.31 186 VAL A N 1
ATOM 1420 C CA . VAL A 1 186 ? -20.334 2.424 14.768 1.00 83.31 186 VAL A CA 1
ATOM 1421 C C . VAL A 1 186 ? -20.594 2.470 16.273 1.00 83.31 186 VAL A C 1
ATOM 1423 O O . VAL A 1 186 ? -20.123 1.598 16.999 1.00 83.31 186 VAL A O 1
ATOM 1426 N N . ALA A 1 187 ? -21.310 3.488 16.754 1.00 81.19 187 ALA A N 1
ATOM 1427 C CA . ALA A 1 187 ? -21.638 3.615 18.169 1.00 81.19 187 ALA A CA 1
ATOM 1428 C C . ALA A 1 187 ? -22.661 2.573 18.635 1.00 81.19 187 ALA A C 1
ATOM 1430 O O . ALA A 1 187 ? -22.591 2.133 19.782 1.00 81.19 187 ALA A O 1
ATOM 1431 N N . ASP A 1 188 ? -23.571 2.180 17.745 1.00 80.25 188 ASP A N 1
ATOM 1432 C CA . ASP A 1 188 ? -24.600 1.178 18.021 1.00 80.25 188 ASP A CA 1
ATOM 1433 C C . ASP A 1 188 ? -24.047 -0.264 17.984 1.00 80.25 188 ASP A C 1
ATOM 1435 O O . ASP A 1 188 ? -24.636 -1.164 18.583 1.00 80.25 188 ASP A O 1
ATOM 1439 N N . GLU A 1 189 ? -22.897 -0.486 17.334 1.00 77.12 189 GLU A N 1
ATOM 1440 C CA . GLU A 1 189 ? -22.283 -1.807 17.170 1.00 77.12 189 GLU A CA 1
ATOM 1441 C C . GLU A 1 189 ? -21.308 -2.149 18.314 1.00 77.12 189 GLU A C 1
ATOM 1443 O O . GLU A 1 189 ? -20.321 -1.449 18.576 1.00 77.12 189 GLU A O 1
ATOM 1448 N N . THR A 1 190 ? -21.555 -3.269 19.003 1.00 60.69 190 THR A N 1
ATOM 1449 C CA . THR A 1 190 ? -20.908 -3.573 20.298 1.00 60.69 190 THR A CA 1
ATOM 1450 C C . THR A 1 190 ? -19.396 -3.783 20.149 1.00 60.69 190 THR A C 1
ATOM 1452 O O . THR A 1 190 ? -18.614 -3.237 20.935 1.00 60.69 190 THR A O 1
ATOM 1455 N N . ASP A 1 191 ? -18.969 -4.487 19.097 1.00 65.12 191 ASP A N 1
ATOM 1456 C CA . ASP A 1 191 ? -17.555 -4.789 18.823 1.00 65.12 191 ASP A CA 1
ATOM 1457 C C . ASP A 1 191 ? -16.786 -3.620 18.180 1.00 65.12 191 ASP A C 1
ATOM 1459 O O . ASP A 1 191 ? -15.548 -3.559 18.258 1.00 65.12 191 ASP A O 1
ATOM 1463 N N . ALA A 1 192 ? -17.504 -2.672 17.569 1.00 62.50 192 ALA A N 1
ATOM 1464 C CA . ALA A 1 192 ? -16.929 -1.495 16.919 1.00 62.50 192 ALA A CA 1
ATOM 1465 C C . ALA A 1 192 ? -16.807 -0.288 17.871 1.00 62.50 192 ALA A C 1
ATOM 1467 O O . ALA A 1 192 ? -15.967 0.590 17.649 1.00 62.50 192 ALA A O 1
ATOM 1468 N N . SER A 1 193 ? -17.553 -0.286 18.983 1.00 66.38 193 SER A N 1
ATOM 1469 C CA . SER A 1 193 ? -17.538 0.766 20.013 1.00 66.38 193 SER A CA 1
ATOM 1470 C C . SER A 1 193 ? -16.136 1.101 20.549 1.00 66.38 193 SER A C 1
ATOM 1472 O O . SER A 1 193 ? -15.836 2.262 20.834 1.00 66.38 193 SER A O 1
ATOM 1474 N N . ARG A 1 194 ? -15.224 0.117 20.605 1.00 72.00 194 ARG A N 1
ATOM 1475 C CA . ARG A 1 194 ? -13.819 0.309 21.022 1.00 72.00 194 ARG A CA 1
ATOM 1476 C C . ARG A 1 194 ? -13.024 1.247 20.109 1.00 72.00 194 ARG A C 1
ATOM 1478 O O . ARG A 1 194 ? -12.038 1.829 20.553 1.00 72.00 194 ARG A O 1
ATOM 1485 N N . TRP A 1 195 ? -13.454 1.406 18.859 1.00 78.06 195 TRP A N 1
ATOM 1486 C CA . TRP A 1 195 ? -12.817 2.272 17.868 1.00 78.06 195 TRP A CA 1
ATOM 1487 C C . TRP A 1 195 ? -13.570 3.584 17.634 1.00 78.06 195 TRP A C 1
ATOM 1489 O O . TRP A 1 195 ? -13.057 4.484 16.965 1.00 78.06 195 TRP A O 1
ATOM 1499 N N . LEU A 1 196 ? -14.772 3.722 18.202 1.00 82.62 196 LEU A N 1
ATOM 1500 C CA . LEU A 1 196 ? -15.604 4.914 18.062 1.00 82.62 196 LEU A CA 1
ATOM 1501 C C . LEU A 1 196 ? -14.853 6.178 18.495 1.00 82.62 196 LEU A C 1
ATOM 1503 O O . LEU A 1 196 ? -14.936 7.198 17.819 1.00 82.62 196 LEU A O 1
ATOM 1507 N N . GLY A 1 197 ? -14.076 6.100 19.580 1.00 85.12 197 GLY A N 1
ATOM 1508 C CA . GLY A 1 197 ? -13.275 7.226 20.067 1.00 85.12 197 GLY A CA 1
ATOM 1509 C C . GLY A 1 197 ? -12.316 7.778 19.006 1.00 85.12 197 GLY A C 1
ATOM 1510 O O . GLY A 1 197 ? -12.212 8.993 18.849 1.00 85.12 197 GLY A O 1
ATOM 1511 N N . THR A 1 198 ? -11.683 6.898 18.226 1.00 86.31 198 THR A N 1
ATOM 1512 C CA . THR A 1 198 ? -10.792 7.274 17.119 1.00 86.31 198 THR A CA 1
ATOM 1513 C C . THR A 1 198 ? -11.543 7.995 16.002 1.00 86.31 198 THR A C 1
ATOM 1515 O O . THR A 1 198 ? -11.093 9.033 15.517 1.00 86.31 198 THR A O 1
ATOM 1518 N N . LEU A 1 199 ? -12.713 7.481 15.610 1.00 88.00 199 LEU A N 1
ATOM 1519 C CA . LEU A 1 199 ? -13.520 8.107 14.563 1.00 88.00 199 LEU A CA 1
ATOM 1520 C C . LEU A 1 199 ? -14.087 9.460 15.018 1.00 88.00 199 LEU A C 1
ATOM 1522 O O . LEU A 1 199 ? -14.013 10.439 14.275 1.00 88.00 199 LEU A O 1
ATOM 1526 N N . LEU A 1 200 ? -14.591 9.544 16.253 1.00 90.50 200 LEU A N 1
ATOM 1527 C CA . LEU A 1 200 ? -15.121 10.780 16.836 1.00 90.50 200 LEU A CA 1
ATOM 1528 C C . LEU A 1 200 ? -14.049 11.868 16.955 1.00 90.50 200 LEU A C 1
ATOM 1530 O O . LEU A 1 200 ? -14.332 13.029 16.669 1.00 90.50 200 LEU A O 1
ATOM 1534 N N . ALA A 1 201 ? -12.803 11.509 17.280 1.00 91.38 201 ALA A N 1
ATOM 1535 C CA . ALA A 1 201 ? -11.681 12.453 17.304 1.00 91.38 201 ALA A CA 1
ATOM 1536 C C . ALA A 1 201 ? -11.383 13.090 15.929 1.00 91.38 201 ALA A C 1
ATOM 1538 O O . ALA A 1 201 ? -10.699 14.113 15.844 1.00 91.38 201 ALA A O 1
ATOM 1539 N N . SER A 1 202 ? -11.897 12.499 14.849 1.00 92.50 202 SER A N 1
ATOM 1540 C CA . SER A 1 202 ? -11.731 12.972 13.476 1.00 92.50 202 SER A CA 1
ATOM 1541 C C . SER A 1 202 ? -13.033 13.464 12.829 1.00 92.50 202 SER A C 1
ATOM 1543 O O . SER A 1 202 ? -13.014 13.807 11.648 1.00 92.50 202 SER A O 1
ATOM 1545 N N . GLN A 1 203 ? -14.146 13.546 13.572 1.00 91.94 203 GLN A N 1
ATOM 1546 C CA . GLN A 1 203 ? -15.466 13.894 13.019 1.00 91.94 203 GLN A CA 1
ATOM 1547 C C . GLN A 1 203 ? -15.503 15.284 12.358 1.00 91.94 203 GLN A C 1
ATOM 1549 O O . GLN A 1 203 ? -16.146 15.462 11.328 1.00 91.94 203 GLN A O 1
ATOM 1554 N N . ASP A 1 204 ? -14.774 16.249 12.927 1.00 92.25 204 ASP A N 1
ATOM 1555 C CA . ASP A 1 204 ? -14.758 17.646 12.481 1.00 92.25 204 ASP A CA 1
ATOM 1556 C C . ASP A 1 204 ? -13.610 17.931 11.493 1.00 92.25 204 ASP A C 1
ATOM 1558 O O . ASP A 1 204 ? -13.426 19.063 11.041 1.00 92.25 204 ASP A O 1
ATOM 1562 N N . LYS A 1 205 ? -12.809 16.911 11.150 1.00 95.88 205 LYS A N 1
ATOM 1563 C CA . LYS A 1 205 ? -11.689 17.052 10.215 1.00 95.88 205 LYS A CA 1
ATOM 1564 C C . LYS A 1 205 ? -12.190 17.029 8.767 1.00 95.88 205 LYS A C 1
ATOM 1566 O O . LYS A 1 205 ? -13.089 16.273 8.389 1.00 95.88 205 LYS A O 1
ATOM 1571 N N . VAL A 1 206 ? -11.547 17.839 7.929 1.00 97.06 206 VAL A N 1
ATOM 1572 C CA . VAL A 1 206 ? -11.684 17.791 6.470 1.00 97.06 206 VAL A CA 1
ATOM 1573 C C . VAL A 1 206 ? -10.355 17.323 5.904 1.00 97.06 206 VAL A C 1
ATOM 1575 O O . VAL A 1 206 ? -9.328 17.974 6.094 1.00 97.06 206 VAL A O 1
ATOM 1578 N N . PHE A 1 207 ? -10.374 16.193 5.214 1.00 97.12 207 PHE A N 1
ATOM 1579 C CA . PHE A 1 207 ? -9.192 15.611 4.596 1.00 97.12 207 PHE A CA 1
ATOM 1580 C C . PHE A 1 207 ? -9.116 16.007 3.124 1.00 97.12 207 PHE A C 1
ATOM 1582 O O . PHE A 1 207 ? -10.142 16.147 2.449 1.00 97.12 207 PHE A O 1
ATOM 1589 N N . GLY A 1 208 ? -7.888 16.173 2.623 1.00 95.94 208 GLY A N 1
ATOM 1590 C CA . GLY A 1 208 ? -7.638 16.521 1.224 1.00 95.94 208 GLY A CA 1
ATOM 1591 C C . GLY A 1 208 ? -8.174 15.462 0.266 1.00 95.94 208 GLY A C 1
ATOM 1592 O O . GLY A 1 208 ? -8.791 15.806 -0.739 1.00 95.94 208 GLY A O 1
ATOM 1593 N N . THR A 1 209 ? -8.001 14.185 0.615 1.00 96.19 209 THR A N 1
ATOM 1594 C CA . THR A 1 209 ? -8.517 13.031 -0.128 1.00 96.19 209 THR A CA 1
ATOM 1595 C C . THR A 1 209 ? -9.031 11.942 0.817 1.00 96.19 209 THR A C 1
ATOM 1597 O O . THR A 1 209 ? -8.718 11.929 2.010 1.00 96.19 209 THR A O 1
ATOM 1600 N N . ALA A 1 210 ? -9.801 10.991 0.290 1.00 96.25 210 ALA A N 1
ATOM 1601 C CA . ALA A 1 210 ? -10.211 9.803 1.032 1.00 96.25 210 ALA A CA 1
ATOM 1602 C C . ALA A 1 210 ? -9.023 8.936 1.463 1.00 96.25 210 ALA A C 1
ATOM 1604 O O . ALA A 1 210 ? -9.028 8.418 2.577 1.00 96.25 210 ALA A O 1
ATOM 1605 N N . ALA A 1 211 ? -7.988 8.821 0.626 1.00 95.50 211 ALA A N 1
ATOM 1606 C CA . ALA A 1 211 ? -6.764 8.118 0.995 1.00 95.50 211 ALA A CA 1
ATOM 1607 C C . ALA A 1 211 ? -6.061 8.759 2.202 1.00 95.50 211 ALA A C 1
ATOM 1609 O O . ALA A 1 211 ? -5.601 8.040 3.090 1.00 95.50 211 ALA A O 1
ATOM 1610 N N . ASP A 1 212 ? -6.029 10.094 2.274 1.00 95.38 212 ASP A N 1
ATOM 1611 C CA . ASP A 1 212 ? -5.492 10.813 3.437 1.00 95.38 212 ASP A CA 1
ATOM 1612 C C . ASP A 1 212 ? -6.306 10.538 4.700 1.00 95.38 212 ASP A C 1
ATOM 1614 O O . ASP A 1 212 ? -5.728 10.258 5.749 1.00 95.38 212 ASP A O 1
ATOM 1618 N N . ALA A 1 213 ? -7.639 10.572 4.590 1.00 96.19 213 ALA A N 1
ATOM 1619 C CA . ALA A 1 213 ? -8.530 10.258 5.703 1.00 96.19 213 ALA A CA 1
ATOM 1620 C C . ALA A 1 213 ? -8.279 8.843 6.236 1.00 96.19 213 ALA A C 1
ATOM 1622 O O . ALA A 1 213 ? -8.067 8.658 7.429 1.00 96.19 213 ALA A O 1
ATOM 1623 N N . LEU A 1 214 ? -8.262 7.848 5.350 1.00 94.94 214 LEU A N 1
ATOM 1624 C CA . LEU A 1 214 ? -8.099 6.440 5.716 1.00 94.94 214 LEU A CA 1
ATOM 1625 C C . LEU A 1 214 ? -6.716 6.149 6.299 1.00 94.94 214 LEU A C 1
ATOM 1627 O O . LEU A 1 214 ? -6.612 5.395 7.261 1.00 94.94 214 LEU A O 1
ATOM 1631 N N . THR A 1 215 ? -5.670 6.781 5.763 1.00 94.00 215 THR A N 1
ATOM 1632 C CA . THR A 1 215 ? -4.307 6.654 6.298 1.00 94.00 215 THR A CA 1
ATOM 1633 C C . THR A 1 215 ? -4.235 7.199 7.721 1.00 94.00 215 THR A C 1
ATOM 1635 O O . THR A 1 215 ? -3.833 6.471 8.622 1.00 94.00 215 THR A O 1
ATOM 1638 N N . ALA A 1 216 ? -4.703 8.432 7.940 1.00 93.44 216 ALA A N 1
ATOM 1639 C CA . ALA A 1 216 ? -4.685 9.063 9.260 1.00 93.44 216 ALA A CA 1
ATOM 1640 C C . ALA A 1 216 ? -5.529 8.288 10.287 1.00 93.44 216 ALA A C 1
ATOM 1642 O O . ALA A 1 216 ? -5.102 8.072 11.417 1.00 93.44 216 ALA A O 1
ATOM 1643 N N . LEU A 1 217 ? -6.714 7.817 9.888 1.00 93.81 217 LEU A N 1
ATOM 1644 C CA . LEU A 1 217 ? -7.570 7.014 10.761 1.00 93.81 217 LEU A CA 1
ATOM 1645 C C . LEU A 1 217 ? -6.922 5.673 11.113 1.00 93.81 217 LEU A C 1
ATOM 1647 O O . LEU A 1 217 ? -6.992 5.258 12.263 1.00 93.81 217 LEU A O 1
ATOM 1651 N N . ASN A 1 218 ? -6.272 5.000 10.162 1.00 92.69 218 ASN A N 1
ATOM 1652 C CA . ASN A 1 218 ? -5.578 3.744 10.437 1.00 92.69 218 ASN A CA 1
ATOM 1653 C C . ASN A 1 218 ? -4.373 3.936 11.361 1.00 92.69 218 ASN A C 1
ATOM 1655 O O . ASN A 1 218 ? -4.172 3.113 12.250 1.00 92.69 218 ASN A O 1
ATOM 1659 N N . GLU A 1 219 ? -3.608 5.017 11.200 1.00 90.12 219 GLU A N 1
ATOM 1660 C CA . GLU A 1 219 ? -2.532 5.384 12.130 1.00 90.12 219 GLU A CA 1
ATOM 1661 C C . GLU A 1 219 ? -3.076 5.546 13.560 1.00 90.12 219 GLU A C 1
ATOM 1663 O O . GLU A 1 219 ? -2.555 4.928 14.495 1.00 90.12 219 GLU A O 1
ATOM 1668 N N . ASP A 1 220 ? -4.186 6.274 13.724 1.00 89.81 220 ASP A N 1
ATOM 1669 C CA . ASP A 1 220 ? -4.836 6.447 15.027 1.00 89.81 220 ASP A CA 1
ATOM 1670 C C . ASP A 1 220 ? -5.394 5.117 15.584 1.00 89.81 220 ASP A C 1
ATOM 1672 O O . ASP A 1 220 ? -5.321 4.860 16.789 1.00 89.81 220 ASP A O 1
ATOM 1676 N N . LEU A 1 221 ? -5.956 4.245 14.738 1.00 88.81 221 LEU A N 1
ATOM 1677 C CA . LEU A 1 221 ? -6.484 2.937 15.156 1.00 88.81 221 LEU A CA 1
ATOM 1678 C C . LEU A 1 221 ? -5.370 2.017 15.661 1.00 88.81 221 LEU A C 1
ATOM 1680 O O . LEU A 1 221 ? -5.512 1.408 16.723 1.00 88.81 221 LEU A O 1
ATOM 1684 N N . VAL A 1 222 ? -4.242 1.953 14.951 1.00 88.00 222 VAL A N 1
ATOM 1685 C CA . VAL A 1 222 ? -3.069 1.179 15.383 1.00 88.00 222 VAL A CA 1
ATOM 1686 C C . VAL A 1 222 ? -2.551 1.692 16.717 1.00 88.00 222 VAL A C 1
ATOM 1688 O O . VAL A 1 222 ? -2.310 0.884 17.613 1.00 88.00 222 VAL A O 1
ATOM 1691 N N . ALA A 1 223 ? -2.400 3.009 16.874 1.00 84.94 223 ALA A N 1
ATOM 1692 C CA . ALA A 1 223 ? -1.894 3.596 18.114 1.00 84.94 223 ALA A CA 1
ATOM 1693 C C . ALA A 1 223 ? -2.759 3.217 19.333 1.00 84.94 223 ALA A C 1
ATOM 1695 O O . ALA A 1 223 ? -2.256 3.076 20.448 1.00 84.94 223 ALA A O 1
ATOM 1696 N N . ASN A 1 224 ? -4.061 3.008 19.120 1.00 81.12 224 ASN A N 1
ATOM 1697 C CA . ASN A 1 224 ? -4.977 2.536 20.156 1.00 81.12 224 ASN A CA 1
ATOM 1698 C C . ASN A 1 224 ? -4.928 1.015 20.375 1.00 81.12 224 ASN A C 1
ATOM 1700 O O . ASN A 1 224 ? -5.203 0.561 21.492 1.00 81.12 224 ASN A O 1
ATOM 1704 N N . TRP A 1 225 ? -4.584 0.249 19.335 1.00 78.31 225 TRP A N 1
ATOM 1705 C CA . TRP A 1 225 ? -4.484 -1.210 19.347 1.00 78.31 225 TRP A CA 1
ATOM 1706 C C . TRP A 1 225 ? -3.197 -1.719 20.014 1.00 78.31 225 TRP A C 1
ATOM 1708 O O . TRP A 1 225 ? -3.276 -2.460 20.997 1.00 78.31 225 TRP A O 1
ATOM 1718 N N . ASP A 1 226 ? -2.023 -1.326 19.511 1.00 73.19 226 ASP A N 1
ATOM 1719 C CA . ASP A 1 226 ? -0.720 -1.774 20.019 1.00 73.19 226 ASP A CA 1
ATOM 1720 C C . ASP A 1 226 ? -0.133 -0.755 21.002 1.00 73.19 226 ASP A C 1
ATOM 1722 O O . ASP A 1 226 ? 0.765 0.028 20.692 1.00 73.19 226 ASP A O 1
ATOM 1726 N N . ARG A 1 227 ? -0.623 -0.800 22.245 1.00 68.94 227 ARG A N 1
ATOM 1727 C CA . ARG A 1 227 ? -0.101 0.041 23.338 1.00 68.94 227 ARG A CA 1
ATOM 1728 C C . ARG A 1 227 ? 1.282 -0.385 23.830 1.00 68.94 227 ARG A C 1
ATOM 1730 O O . ARG A 1 227 ? 1.872 0.322 24.644 1.00 68.94 227 ARG A O 1
ATOM 1737 N N . SER A 1 228 ? 1.770 -1.546 23.393 1.00 71.50 228 SER A N 1
ATOM 1738 C CA . SER A 1 228 ? 3.094 -2.040 23.766 1.00 71.50 228 SER A CA 1
ATOM 1739 C C . SER A 1 228 ? 4.203 -1.427 22.913 1.00 71.50 228 SER A C 1
ATOM 1741 O O . SER A 1 228 ? 5.354 -1.406 23.348 1.00 71.50 228 SER A O 1
ATOM 1743 N N . GLY A 1 229 ? 3.853 -0.877 21.742 1.00 71.38 229 GLY A N 1
ATOM 1744 C CA . GLY A 1 229 ? 4.790 -0.209 20.842 1.00 71.38 229 GLY A CA 1
ATOM 1745 C C . GLY A 1 229 ? 5.859 -1.156 20.304 1.00 71.38 229 GLY A C 1
ATOM 1746 O O . GLY A 1 229 ? 7.004 -0.741 20.127 1.00 71.38 229 GLY A O 1
ATOM 1747 N N . MET A 1 230 ? 5.514 -2.432 20.103 1.00 82.62 230 MET A N 1
ATOM 1748 C CA . MET A 1 230 ? 6.493 -3.450 19.720 1.00 82.62 230 MET A CA 1
ATOM 1749 C C . MET A 1 230 ? 6.988 -3.252 18.288 1.00 82.62 230 MET A C 1
ATOM 1751 O O . MET A 1 230 ? 8.191 -3.352 18.059 1.00 82.62 230 MET A O 1
ATOM 1755 N N . ALA A 1 231 ? 6.084 -2.941 17.354 1.00 88.88 231 ALA A N 1
ATOM 1756 C CA . ALA A 1 231 ? 6.423 -2.658 15.962 1.00 88.88 231 ALA A CA 1
ATOM 1757 C C . ALA A 1 231 ? 5.456 -1.625 15.358 1.00 88.88 231 ALA A C 1
ATOM 1759 O O . ALA A 1 231 ? 4.254 -1.870 15.256 1.00 88.88 231 ALA A O 1
ATOM 1760 N N . LEU A 1 232 ? 5.980 -0.476 14.923 1.00 88.94 232 LEU A N 1
ATOM 1761 C CA . LEU A 1 232 ? 5.188 0.611 14.341 1.00 88.94 232 LEU A CA 1
ATOM 1762 C C . LEU A 1 232 ? 4.899 0.356 12.845 1.00 88.94 232 LEU A C 1
ATOM 1764 O O . LEU A 1 232 ? 5.846 0.311 12.052 1.00 88.94 232 LEU A O 1
ATOM 1768 N N . PRO A 1 233 ? 3.632 0.236 12.409 1.00 91.12 233 PRO A N 1
ATOM 1769 C CA . PRO A 1 233 ? 3.318 0.220 10.987 1.00 91.12 233 PRO A CA 1
ATOM 1770 C C . PRO A 1 233 ? 3.608 1.571 10.341 1.00 91.12 233 PRO A C 1
ATOM 1772 O O . PRO A 1 233 ? 3.228 2.629 10.838 1.00 91.12 233 PRO A O 1
ATOM 1775 N N . VAL A 1 234 ? 4.223 1.509 9.169 1.00 92.12 234 VAL A N 1
ATOM 1776 C CA . VAL A 1 234 ? 4.451 2.627 8.265 1.00 92.12 234 VAL A CA 1
ATOM 1777 C C . VAL A 1 234 ? 3.592 2.413 7.033 1.00 92.12 234 VAL A C 1
ATOM 1779 O O . VAL A 1 234 ? 3.904 1.573 6.183 1.00 92.12 234 VAL A O 1
ATOM 1782 N N . PHE A 1 235 ? 2.519 3.192 6.922 1.00 92.19 235 PHE A N 1
ATOM 1783 C CA . PHE A 1 235 ? 1.665 3.173 5.743 1.00 92.19 235 PHE A CA 1
ATOM 1784 C C . PHE A 1 235 ? 2.292 3.999 4.617 1.00 92.19 235 PHE A C 1
ATOM 1786 O O . PHE A 1 235 ? 2.517 5.213 4.726 1.00 92.19 235 PHE A O 1
ATOM 1793 N N . ILE A 1 236 ? 2.584 3.307 3.523 1.00 93.50 236 ILE A N 1
ATOM 1794 C CA . ILE A 1 236 ? 3.038 3.867 2.252 1.00 93.50 236 ILE A CA 1
ATOM 1795 C C . ILE A 1 236 ? 1.982 3.579 1.190 1.00 93.50 236 ILE A C 1
ATOM 1797 O O . ILE A 1 236 ? 1.195 2.654 1.340 1.00 93.50 236 ILE A O 1
ATOM 1801 N N . ASP A 1 237 ? 1.953 4.349 0.112 1.00 93.00 237 ASP A N 1
ATOM 1802 C CA . ASP A 1 237 ? 0.941 4.196 -0.932 1.00 93.00 237 ASP A CA 1
ATOM 1803 C C . ASP A 1 237 ? 1.509 4.496 -2.326 1.00 93.00 237 ASP A C 1
ATOM 1805 O O . ASP A 1 237 ? 2.722 4.661 -2.521 1.00 93.00 237 ASP A O 1
ATOM 1809 N N . ASP A 1 238 ? 0.618 4.581 -3.312 1.00 91.62 238 ASP A N 1
ATOM 1810 C CA . ASP A 1 238 ? 0.955 4.888 -4.700 1.00 91.62 238 ASP A CA 1
ATOM 1811 C C . ASP A 1 238 ? 1.723 6.214 -4.859 1.00 91.62 238 ASP A C 1
ATOM 1813 O O . ASP A 1 238 ? 2.462 6.372 -5.830 1.00 91.62 238 ASP A O 1
ATOM 1817 N N . ARG A 1 239 ? 1.616 7.164 -3.915 1.00 90.31 239 ARG A N 1
ATOM 1818 C CA . ARG A 1 239 ? 2.354 8.439 -3.961 1.00 90.31 239 ARG A CA 1
ATOM 1819 C C . ARG A 1 239 ? 3.824 8.245 -3.625 1.00 90.31 239 ARG A C 1
ATOM 1821 O O . ARG A 1 239 ? 4.667 8.874 -4.261 1.00 90.31 239 ARG A O 1
ATOM 1828 N N . LEU A 1 240 ? 4.151 7.353 -2.687 1.00 93.50 240 LEU A N 1
ATOM 1829 C CA . LEU A 1 240 ? 5.544 6.970 -2.437 1.00 93.50 240 LEU A CA 1
ATOM 1830 C C . LEU A 1 240 ? 6.131 6.273 -3.673 1.00 93.50 240 LEU A C 1
ATOM 1832 O O . LEU A 1 240 ? 7.240 6.599 -4.098 1.00 93.50 240 LEU A O 1
ATOM 1836 N N . ALA A 1 241 ? 5.375 5.354 -4.282 1.00 91.62 241 ALA A N 1
ATOM 1837 C CA . ALA A 1 241 ? 5.794 4.683 -5.511 1.00 91.62 241 ALA A CA 1
ATOM 1838 C C . ALA A 1 241 ? 6.001 5.686 -6.663 1.00 91.62 241 ALA A C 1
ATOM 1840 O O . ALA A 1 241 ? 7.010 5.621 -7.368 1.00 91.62 241 ALA A O 1
ATOM 1841 N N . ALA A 1 242 ? 5.101 6.664 -6.809 1.00 91.75 242 ALA A N 1
ATOM 1842 C CA . ALA A 1 242 ? 5.230 7.747 -7.780 1.00 91.75 242 ALA A CA 1
ATOM 1843 C C . ALA A 1 242 ? 6.452 8.636 -7.500 1.00 91.75 242 ALA A C 1
ATOM 1845 O O . ALA A 1 242 ? 7.168 8.991 -8.434 1.00 91.75 242 ALA A O 1
ATOM 1846 N N . ALA A 1 243 ? 6.745 8.951 -6.235 1.00 94.44 243 ALA A N 1
ATOM 1847 C CA . ALA A 1 243 ? 7.936 9.709 -5.854 1.00 94.44 243 ALA A CA 1
ATOM 1848 C C . ALA A 1 243 ? 9.230 8.941 -6.170 1.00 94.44 243 ALA A C 1
ATOM 1850 O O . ALA A 1 243 ? 10.170 9.523 -6.715 1.00 94.44 243 ALA A O 1
ATOM 1851 N N . ALA A 1 244 ? 9.264 7.630 -5.917 1.00 95.00 244 ALA A N 1
ATOM 1852 C CA . ALA A 1 244 ? 10.386 6.771 -6.292 1.00 95.00 244 ALA A CA 1
ATOM 1853 C C . ALA A 1 244 ? 10.571 6.686 -7.812 1.00 95.00 244 ALA A C 1
ATOM 1855 O O . ALA A 1 244 ? 11.695 6.812 -8.300 1.00 95.00 244 ALA A O 1
ATOM 1856 N N . MET A 1 245 ? 9.480 6.557 -8.573 1.00 93.50 245 MET A N 1
ATOM 1857 C CA . MET A 1 245 ? 9.514 6.639 -10.036 1.00 93.50 245 MET A CA 1
ATOM 1858 C C . MET A 1 245 ? 10.044 8.000 -10.507 1.00 93.50 245 MET A C 1
ATOM 1860 O O . MET A 1 245 ? 10.927 8.052 -11.358 1.00 93.50 245 MET A O 1
ATOM 1864 N N . ALA A 1 246 ? 9.562 9.103 -9.931 1.00 94.19 246 ALA A N 1
ATOM 1865 C CA . ALA A 1 246 ? 10.015 10.444 -10.285 1.00 94.19 246 ALA A CA 1
ATOM 1866 C C . ALA A 1 246 ? 11.514 10.628 -10.010 1.00 94.19 246 ALA A C 1
ATOM 1868 O O . ALA A 1 246 ? 12.226 11.115 -10.882 1.00 94.19 246 ALA A O 1
ATOM 1869 N N . ARG A 1 247 ? 12.017 10.175 -8.849 1.00 95.56 247 ARG A N 1
ATOM 1870 C CA . ARG A 1 247 ? 13.465 10.168 -8.566 1.00 95.56 247 ARG A CA 1
ATOM 1871 C C . ARG A 1 247 ? 14.231 9.359 -9.604 1.00 95.56 247 ARG A C 1
ATOM 1873 O O . ARG A 1 247 ? 15.253 9.812 -10.096 1.00 95.56 247 ARG A O 1
ATOM 1880 N N . HIS A 1 248 ? 13.733 8.184 -9.983 1.00 95.62 248 HIS A N 1
ATOM 1881 C CA . HIS A 1 248 ? 14.354 7.398 -11.044 1.00 95.62 248 HIS A CA 1
ATOM 1882 C C . HIS A 1 248 ? 14.457 8.168 -12.369 1.00 95.62 248 HIS A C 1
ATOM 1884 O O . HIS A 1 248 ? 15.496 8.089 -13.024 1.00 95.62 248 HIS A O 1
ATOM 1890 N N . LEU A 1 249 ? 13.413 8.893 -12.768 1.00 92.81 249 LEU A N 1
ATOM 1891 C CA . LEU A 1 249 ? 13.374 9.623 -14.039 1.00 92.81 249 LEU A CA 1
ATOM 1892 C C . LEU A 1 249 ? 14.295 10.851 -14.077 1.00 92.81 249 LEU A C 1
ATOM 1894 O O . LEU A 1 249 ? 14.686 11.261 -15.162 1.00 92.81 249 LEU A O 1
ATOM 1898 N N . GLU A 1 250 ? 14.680 11.407 -12.929 1.00 93.38 250 GLU A N 1
ATOM 1899 C CA . GLU A 1 250 ? 15.654 12.509 -12.863 1.00 93.38 250 GLU A CA 1
ATOM 1900 C C . GLU A 1 250 ? 17.101 12.069 -13.105 1.00 93.38 250 GLU A C 1
ATOM 1902 O O . GLU A 1 250 ? 17.955 12.892 -13.432 1.00 93.38 250 GLU A O 1
ATOM 1907 N N . TYR A 1 251 ? 17.389 10.777 -12.945 1.00 90.50 251 TYR A N 1
ATOM 1908 C CA . TYR A 1 251 ? 18.715 10.216 -13.164 1.00 90.50 251 TYR A CA 1
ATOM 1909 C C . TYR A 1 251 ? 18.704 9.336 -14.418 1.00 90.50 251 TYR A C 1
ATOM 1911 O O . TYR A 1 251 ? 18.285 8.178 -14.363 1.00 90.50 251 TYR A O 1
ATOM 1919 N N . ASP A 1 252 ? 19.236 9.845 -15.532 1.00 86.38 252 ASP A N 1
ATOM 1920 C CA . ASP A 1 252 ? 19.292 9.150 -16.835 1.00 86.38 252 ASP A CA 1
ATOM 1921 C C . ASP A 1 252 ? 19.863 7.721 -16.753 1.00 86.38 252 ASP A C 1
ATOM 1923 O O . ASP A 1 252 ? 19.443 6.812 -17.467 1.00 86.38 252 ASP A O 1
ATOM 1927 N N . GLY A 1 253 ? 20.814 7.490 -15.844 1.00 87.75 253 GLY A N 1
ATOM 1928 C CA . GLY A 1 253 ? 21.447 6.185 -15.640 1.00 87.75 253 GLY A CA 1
ATOM 1929 C C . GLY A 1 253 ? 20.662 5.203 -14.763 1.00 87.75 253 GLY A C 1
ATOM 1930 O O . GLY A 1 253 ? 21.096 4.057 -14.604 1.00 87.75 253 GLY A O 1
ATOM 1931 N N . SER A 1 254 ? 19.546 5.622 -14.165 1.00 93.50 254 SER A N 1
ATOM 1932 C CA . SER A 1 254 ? 18.793 4.793 -13.225 1.00 93.50 254 SER A CA 1
ATOM 1933 C C . SER A 1 254 ? 18.084 3.630 -13.923 1.00 93.50 254 SER A C 1
ATOM 1935 O O . SER A 1 254 ? 17.822 3.658 -15.126 1.00 93.50 254 SER A O 1
ATOM 1937 N N . LEU A 1 255 ? 17.739 2.594 -13.151 1.00 92.31 255 LEU A N 1
ATOM 1938 C CA . LEU A 1 255 ? 17.119 1.381 -13.687 1.00 92.31 255 LEU A CA 1
ATOM 1939 C C . LEU A 1 255 ? 15.853 1.672 -14.513 1.00 92.31 255 LEU A C 1
ATOM 1941 O O . LEU A 1 255 ? 15.756 1.201 -15.645 1.00 92.31 255 LEU A O 1
ATOM 1945 N N . LEU A 1 256 ? 14.909 2.446 -13.965 1.00 92.06 256 LEU A N 1
ATOM 1946 C CA . LEU A 1 256 ? 13.641 2.739 -14.641 1.00 92.06 256 LEU A CA 1
ATOM 1947 C C . LEU A 1 256 ? 13.800 3.780 -15.754 1.00 92.06 256 LEU A C 1
ATOM 1949 O O . LEU A 1 256 ? 13.165 3.631 -16.794 1.00 92.06 256 LEU A O 1
ATOM 1953 N N . SER A 1 257 ? 14.691 4.769 -15.599 1.00 93.12 257 SER A N 1
ATOM 1954 C CA . SER A 1 257 ? 14.966 5.726 -16.681 1.00 93.12 257 SER A CA 1
ATOM 1955 C C . SER A 1 257 ? 15.517 5.008 -17.913 1.00 93.12 257 SER A C 1
ATOM 1957 O O . SER A 1 257 ? 14.948 5.109 -19.000 1.00 93.12 257 SER A O 1
ATOM 1959 N N . ARG A 1 258 ? 16.536 4.157 -17.740 1.00 92.25 258 ARG A N 1
ATOM 1960 C CA . ARG A 1 258 ? 17.092 3.339 -18.829 1.00 92.25 258 ARG A CA 1
ATOM 1961 C C . ARG A 1 258 ? 16.070 2.383 -19.435 1.00 92.25 258 ARG A C 1
ATOM 1963 O O . ARG A 1 258 ? 16.093 2.156 -20.641 1.00 92.25 258 ARG A O 1
ATOM 1970 N N . LEU A 1 259 ? 15.199 1.793 -18.613 1.00 90.94 259 LEU A N 1
ATOM 1971 C CA . LEU A 1 259 ? 14.142 0.894 -19.082 1.00 90.94 259 LEU A CA 1
ATOM 1972 C C . LEU A 1 259 ? 13.178 1.602 -20.047 1.00 90.94 259 LEU A C 1
ATOM 1974 O O . LEU A 1 259 ? 12.781 1.000 -21.042 1.00 90.94 259 LEU A O 1
ATOM 1978 N N . LEU A 1 260 ? 12.843 2.864 -19.769 1.00 88.00 260 LEU A N 1
ATOM 1979 C CA . LEU A 1 260 ? 11.867 3.649 -20.530 1.00 88.00 260 LEU A CA 1
ATOM 1980 C C . LEU A 1 260 ? 12.481 4.447 -21.691 1.00 88.00 260 LEU A C 1
ATOM 1982 O O . LEU A 1 260 ? 11.791 4.731 -22.669 1.00 88.00 260 LEU A O 1
ATOM 1986 N N . THR A 1 261 ? 13.761 4.816 -21.608 1.00 88.50 261 THR A N 1
ATOM 1987 C CA . THR A 1 261 ? 14.407 5.711 -22.587 1.00 88.50 261 THR A CA 1
ATOM 1988 C C . THR A 1 261 ? 15.329 4.992 -23.571 1.00 88.50 261 THR A C 1
ATOM 1990 O O . THR A 1 261 ? 15.445 5.439 -24.712 1.00 88.50 261 THR A O 1
ATOM 1993 N N . GLU A 1 262 ? 15.950 3.861 -23.204 1.00 92.62 262 GLU A N 1
ATOM 1994 C CA . GLU A 1 262 ? 16.787 3.096 -24.137 1.00 92.62 262 GLU A CA 1
ATOM 1995 C C . GLU A 1 262 ? 15.906 2.269 -25.092 1.00 92.62 262 GLU A C 1
ATOM 1997 O O . GLU A 1 262 ? 15.233 1.338 -24.633 1.00 92.62 262 GLU A O 1
ATOM 2002 N N . PRO A 1 263 ? 15.949 2.499 -26.423 1.00 91.19 263 PRO A N 1
ATOM 2003 C CA . PRO A 1 263 ? 15.016 1.867 -27.361 1.00 91.19 263 PRO A CA 1
ATOM 2004 C C . PRO A 1 263 ? 14.999 0.338 -27.283 1.00 91.19 263 PRO A C 1
ATOM 2006 O O . PRO A 1 263 ? 13.935 -0.271 -27.251 1.00 91.19 263 PRO A O 1
ATOM 2009 N N . ALA A 1 264 ? 16.173 -0.291 -27.171 1.00 93.19 264 ALA A N 1
ATOM 2010 C CA . ALA A 1 264 ? 16.280 -1.746 -27.097 1.00 93.19 264 ALA A CA 1
ATOM 2011 C C . ALA A 1 264 ? 15.714 -2.330 -25.790 1.00 93.19 264 ALA A C 1
ATOM 2013 O O . ALA A 1 264 ? 15.260 -3.473 -25.778 1.00 93.19 264 ALA A O 1
ATOM 2014 N N . ARG A 1 265 ? 15.764 -1.590 -24.673 1.00 91.69 265 ARG A N 1
ATOM 2015 C CA . ARG A 1 265 ? 15.160 -2.029 -23.402 1.00 91.69 265 ARG A CA 1
ATOM 2016 C C . ARG A 1 265 ? 13.659 -1.830 -23.429 1.00 91.69 265 ARG A C 1
ATOM 2018 O O . ARG A 1 265 ? 12.939 -2.763 -23.087 1.00 91.69 265 ARG A O 1
ATOM 2025 N N . ARG A 1 266 ? 13.223 -0.659 -23.889 1.00 89.31 266 ARG A N 1
ATOM 2026 C CA . ARG A 1 266 ? 11.813 -0.323 -24.032 1.00 89.31 266 ARG A CA 1
ATOM 2027 C C . ARG A 1 266 ? 11.096 -1.326 -24.932 1.00 89.31 266 ARG A C 1
ATOM 2029 O O . ARG A 1 266 ? 10.112 -1.907 -24.505 1.00 89.31 266 ARG A O 1
ATOM 2036 N N . GLN A 1 267 ? 11.658 -1.642 -26.099 1.00 88.88 267 GLN A N 1
ATOM 2037 C CA . GLN A 1 267 ? 11.076 -2.627 -27.016 1.00 88.88 267 GLN A CA 1
ATOM 2038 C C . GLN A 1 267 ? 10.963 -4.027 -26.390 1.00 88.88 267 GLN A C 1
ATOM 2040 O O . GLN A 1 267 ? 9.989 -4.737 -26.625 1.00 88.88 267 GLN A O 1
ATOM 2045 N N . ARG A 1 268 ? 11.940 -4.440 -25.567 1.00 91.62 268 ARG A N 1
ATOM 2046 C CA . ARG A 1 268 ? 11.849 -5.711 -24.827 1.00 91.62 268 ARG A CA 1
ATOM 2047 C C . ARG A 1 268 ? 10.759 -5.683 -23.759 1.00 91.62 268 ARG A C 1
ATOM 2049 O O . ARG A 1 268 ? 10.091 -6.693 -23.578 1.00 91.62 268 ARG A O 1
ATOM 2056 N N . LEU A 1 269 ? 10.590 -4.559 -23.062 1.00 88.25 269 LEU A N 1
ATOM 2057 C CA . LEU A 1 269 ? 9.502 -4.379 -22.103 1.00 88.25 269 LEU A CA 1
ATOM 2058 C C . LEU A 1 269 ? 8.141 -4.432 -22.807 1.00 88.25 269 LEU A C 1
ATOM 2060 O O . LEU A 1 269 ? 7.286 -5.200 -22.384 1.00 88.25 269 LEU A O 1
ATOM 2064 N N . GLU A 1 270 ? 7.966 -3.682 -23.896 1.00 86.06 270 GLU A N 1
ATOM 2065 C CA . GLU A 1 270 ? 6.744 -3.682 -24.716 1.00 86.06 270 GLU A CA 1
ATOM 2066 C C . GLU A 1 270 ? 6.401 -5.096 -25.196 1.00 86.06 270 GLU A C 1
ATOM 2068 O O . GLU A 1 270 ? 5.266 -5.548 -25.054 1.00 86.06 270 GLU A O 1
ATOM 2073 N N . HIS A 1 271 ? 7.395 -5.827 -25.707 1.00 87.75 271 HIS A N 1
ATOM 2074 C CA . HIS A 1 271 ? 7.205 -7.203 -26.148 1.00 87.75 271 HIS A CA 1
ATOM 2075 C C . HIS A 1 271 ? 6.769 -8.120 -24.999 1.00 87.75 271 HIS A C 1
ATOM 2077 O O . HIS A 1 271 ? 5.773 -8.822 -25.138 1.00 87.75 271 HIS A O 1
ATOM 2083 N N . ALA A 1 272 ? 7.447 -8.061 -23.849 1.00 87.56 272 ALA A N 1
ATOM 2084 C CA . ALA A 1 272 ? 7.103 -8.876 -22.685 1.00 87.56 272 ALA A CA 1
ATOM 2085 C C . ALA A 1 272 ? 5.703 -8.553 -22.131 1.00 87.56 272 ALA A C 1
ATOM 2087 O O . ALA A 1 272 ? 4.963 -9.460 -21.753 1.00 87.56 272 ALA A O 1
ATOM 2088 N N . LEU A 1 273 ? 5.314 -7.273 -22.106 1.00 83.50 273 LEU A N 1
ATOM 2089 C CA . LEU A 1 273 ? 3.965 -6.854 -21.713 1.00 83.50 273 LEU A CA 1
ATOM 2090 C C . LEU A 1 273 ? 2.914 -7.401 -22.683 1.00 83.50 273 LEU A C 1
ATOM 2092 O O . LEU A 1 273 ? 1.882 -7.906 -22.242 1.00 83.50 273 LEU A O 1
ATOM 2096 N N . GLN A 1 274 ? 3.189 -7.359 -23.987 1.00 84.31 274 GLN A N 1
ATOM 2097 C CA . GLN A 1 274 ? 2.280 -7.883 -25.002 1.00 84.31 274 GLN A CA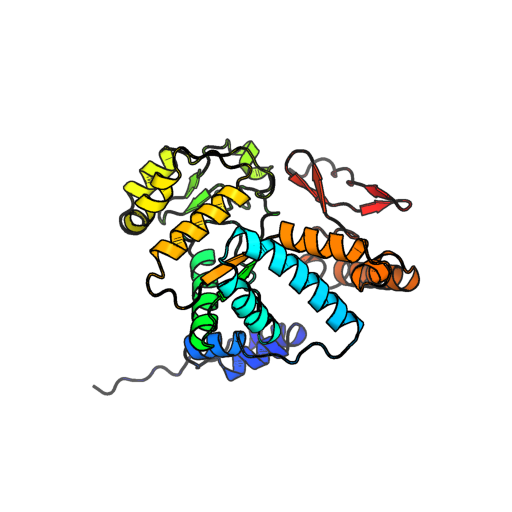 1
ATOM 2098 C C . GLN A 1 274 ? 2.163 -9.411 -24.951 1.00 84.31 274 GLN A C 1
ATOM 2100 O O . GLN A 1 274 ? 1.062 -9.950 -25.082 1.00 84.31 274 GLN A O 1
ATOM 2105 N N . GLU A 1 275 ? 3.264 -10.125 -24.726 1.00 86.88 275 GLU A N 1
ATOM 2106 C CA . GLU A 1 275 ? 3.251 -11.573 -24.498 1.00 86.88 275 GLU A CA 1
ATOM 2107 C C . GLU A 1 275 ? 2.455 -11.930 -23.237 1.00 86.88 275 GLU A C 1
ATOM 2109 O O . GLU A 1 275 ? 1.608 -12.821 -23.276 1.00 86.88 275 GLU A O 1
ATOM 2114 N N . ALA A 1 276 ? 2.648 -11.197 -22.136 1.00 83.69 276 ALA A N 1
ATOM 2115 C CA . ALA A 1 276 ? 1.890 -11.410 -20.906 1.00 83.69 276 ALA A CA 1
ATOM 2116 C C . ALA A 1 276 ? 0.386 -11.144 -21.098 1.00 83.69 276 ALA A C 1
ATOM 2118 O O . ALA A 1 276 ? -0.442 -11.921 -20.620 1.00 83.69 276 ALA A O 1
ATOM 2119 N N . ALA A 1 277 ? 0.033 -10.081 -21.828 1.00 82.88 277 ALA A N 1
ATOM 2120 C CA . ALA A 1 277 ? -1.350 -9.701 -22.111 1.00 82.88 277 ALA A CA 1
ATOM 2121 C C . ALA A 1 277 ? -2.059 -10.659 -23.086 1.00 82.88 277 ALA A C 1
ATOM 2123 O O . ALA A 1 277 ? -3.260 -10.887 -22.956 1.00 82.88 277 ALA A O 1
ATOM 2124 N N . SER A 1 278 ? -1.339 -11.217 -24.061 1.00 84.62 278 SER A N 1
ATOM 2125 C CA . SER A 1 278 ? -1.887 -12.169 -25.043 1.00 84.62 278 SER A CA 1
ATOM 2126 C C . SER A 1 278 ? -1.822 -13.630 -24.586 1.00 84.62 278 SER A C 1
ATOM 2128 O O . SER A 1 278 ? -2.532 -14.479 -25.126 1.00 84.62 278 SER A O 1
ATOM 2130 N N . GLY A 1 279 ? -0.988 -13.928 -23.591 1.00 83.44 279 GLY A N 1
ATOM 2131 C CA . GLY A 1 279 ? -0.815 -15.259 -23.030 1.00 83.44 279 GLY A CA 1
ATOM 2132 C C . GLY A 1 279 ? -1.886 -15.655 -22.004 1.00 83.44 279 GLY A C 1
ATOM 2133 O O . GLY A 1 279 ? -2.853 -14.928 -21.760 1.00 83.44 279 GLY A O 1
ATOM 2134 N N . PRO A 1 280 ? -1.697 -16.806 -21.329 1.00 79.81 280 PRO A N 1
ATOM 2135 C CA . PRO A 1 280 ? -2.606 -17.301 -20.289 1.00 79.81 280 PRO A CA 1
ATOM 2136 C C . PRO A 1 280 ? -2.836 -16.307 -19.140 1.00 79.81 280 PRO A C 1
ATOM 2138 O O . PRO A 1 280 ? -3.864 -16.366 -18.464 1.00 79.81 280 PRO A O 1
ATOM 2141 N N . PHE A 1 281 ? -1.899 -15.374 -18.941 1.00 74.75 281 PHE A N 1
ATOM 2142 C CA . PHE A 1 281 ? -1.961 -14.354 -17.900 1.00 74.75 281 PHE A CA 1
ATOM 2143 C C . PHE A 1 281 ? -2.731 -13.093 -18.289 1.00 74.75 281 PHE A C 1
ATOM 2145 O O . PHE A 1 281 ? -2.973 -12.252 -17.426 1.00 74.75 281 PHE A O 1
ATOM 2152 N N . GLY A 1 282 ? -3.186 -12.968 -19.538 1.00 78.81 282 GLY A N 1
ATOM 2153 C CA . GLY A 1 282 ? -3.853 -11.760 -20.024 1.00 78.81 282 GLY A CA 1
ATOM 2154 C C . GLY A 1 282 ? -5.069 -11.347 -19.197 1.00 78.81 282 GLY A C 1
ATOM 2155 O O . GLY A 1 282 ? -5.302 -10.164 -18.962 1.00 78.81 282 GLY A O 1
ATOM 2156 N N . ARG A 1 283 ? -5.804 -12.326 -18.654 1.00 80.31 283 ARG A N 1
ATOM 2157 C CA . ARG A 1 283 ? -6.956 -12.080 -17.769 1.00 80.31 283 ARG A CA 1
ATOM 2158 C C . ARG A 1 283 ? -6.580 -11.473 -16.413 1.00 80.31 283 ARG A C 1
ATOM 2160 O O . ARG A 1 283 ? -7.433 -10.838 -15.804 1.00 80.31 283 ARG A O 1
ATOM 2167 N N . PHE A 1 284 ? -5.338 -11.639 -15.958 1.00 72.25 284 PHE A N 1
ATOM 2168 C CA . PHE A 1 284 ? -4.807 -10.994 -14.749 1.00 72.25 284 PHE A CA 1
ATOM 2169 C C . PHE A 1 284 ? -4.291 -9.574 -15.017 1.00 72.25 284 PHE A C 1
ATOM 2171 O O . PHE A 1 284 ? -4.006 -8.836 -14.079 1.00 72.25 284 PHE A O 1
ATOM 2178 N N . LEU A 1 285 ? -4.236 -9.161 -16.288 1.00 71.88 285 LEU A N 1
ATOM 2179 C CA . LEU A 1 285 ? -3.879 -7.814 -16.723 1.00 71.88 285 LEU A CA 1
ATOM 2180 C C . LEU A 1 285 ? -5.063 -7.121 -17.434 1.00 71.88 285 LEU A C 1
ATOM 2182 O O . LEU A 1 285 ? -4.877 -6.554 -18.514 1.00 71.88 285 LEU A O 1
ATOM 2186 N N . PRO A 1 286 ? -6.288 -7.118 -16.859 1.00 56.25 286 PRO A N 1
ATOM 2187 C CA . PRO A 1 286 ? -7.506 -6.715 -17.570 1.00 56.25 286 PRO A CA 1
ATOM 2188 C C . PRO A 1 286 ? -7.522 -5.237 -17.983 1.00 56.25 286 PRO A C 1
ATOM 2190 O O . PRO A 1 286 ? -8.379 -4.827 -18.757 1.00 56.25 286 PRO A O 1
ATOM 2193 N N . ASN A 1 287 ? -6.568 -4.435 -17.502 1.00 61.25 287 ASN A N 1
ATOM 2194 C CA . ASN A 1 287 ? -6.409 -3.035 -17.868 1.00 61.25 287 ASN A CA 1
ATOM 2195 C C . ASN A 1 287 ? -4.929 -2.639 -18.008 1.00 61.25 287 ASN A C 1
ATOM 2197 O O . ASN A 1 287 ? -4.522 -1.605 -17.487 1.00 61.25 287 ASN A O 1
ATOM 2201 N N . ALA A 1 288 ? -4.112 -3.455 -18.680 1.00 70.75 288 ALA A N 1
ATOM 2202 C CA . ALA A 1 288 ? -2.709 -3.111 -18.912 1.00 70.75 288 ALA A CA 1
ATOM 2203 C C . ALA A 1 288 ? -2.578 -1.714 -19.553 1.00 70.75 288 ALA A C 1
ATOM 2205 O O . ALA A 1 288 ? -3.207 -1.433 -20.577 1.00 70.75 288 ALA A O 1
ATOM 2206 N N . THR A 1 289 ? -1.802 -0.839 -18.920 1.00 78.38 289 THR A N 1
ATOM 2207 C CA . THR A 1 289 ? -1.266 0.394 -19.510 1.00 78.38 289 THR A CA 1
ATOM 2208 C C . THR A 1 289 ? 0.053 0.071 -20.187 1.00 78.38 289 THR A C 1
ATOM 2210 O O . THR A 1 289 ? 0.749 -0.827 -19.716 1.00 78.38 289 THR A O 1
ATOM 2213 N N . ASP A 1 290 ? 0.460 0.847 -21.189 1.00 78.19 290 ASP A N 1
ATOM 2214 C CA . ASP A 1 290 ? 1.801 0.654 -21.755 1.00 78.19 290 ASP A CA 1
ATOM 2215 C C . ASP A 1 290 ? 2.887 1.014 -20.734 1.00 78.19 290 ASP A C 1
ATOM 2217 O O . ASP A 1 290 ? 3.877 0.302 -20.608 1.00 78.19 290 ASP A O 1
ATOM 2221 N N . TYR A 1 291 ? 2.664 2.072 -19.940 1.00 82.69 291 TYR A N 1
ATOM 2222 C CA . TYR A 1 291 ? 3.641 2.529 -18.942 1.00 82.69 291 TYR A CA 1
ATOM 2223 C C . TYR A 1 291 ? 3.023 3.146 -17.689 1.00 82.69 291 TYR A C 1
ATOM 2225 O O . TYR A 1 291 ? 3.435 2.831 -16.576 1.00 82.69 291 TYR A O 1
ATOM 2233 N N . PHE A 1 292 ? 2.052 4.046 -17.864 1.00 85.81 292 PHE A N 1
ATOM 2234 C CA . PHE A 1 292 ? 1.546 4.882 -16.780 1.00 85.81 292 PHE A CA 1
ATOM 2235 C C . PHE A 1 292 ? 0.026 4.905 -16.737 1.00 85.81 292 PHE A C 1
ATOM 2237 O O . PHE A 1 292 ? -0.660 4.803 -17.753 1.00 85.81 292 PHE A O 1
ATOM 2244 N N . TRP A 1 293 ? -0.483 5.139 -15.536 1.00 87.25 293 TRP A N 1
ATOM 2245 C CA . TRP A 1 293 ? -1.855 5.548 -15.308 1.00 87.25 293 TRP A CA 1
ATOM 2246 C C . TRP A 1 293 ? -1.925 7.070 -15.210 1.00 87.25 293 TRP A C 1
ATOM 2248 O O . TRP A 1 293 ? -1.087 7.698 -14.566 1.00 87.25 293 TRP A O 1
ATOM 2258 N N . GLY A 1 294 ? -2.932 7.663 -15.840 1.00 87.44 294 GLY A N 1
ATOM 2259 C CA . GLY A 1 294 ? -3.245 9.081 -15.709 1.00 87.44 294 GLY A CA 1
ATOM 2260 C C . GLY A 1 294 ? -4.247 9.317 -14.588 1.00 87.44 294 GLY A C 1
ATOM 2261 O O . GLY A 1 294 ? -5.052 8.443 -14.270 1.00 87.44 294 GLY A O 1
ATOM 2262 N N . ILE A 1 295 ? -4.245 10.518 -14.016 1.00 88.06 295 ILE A N 1
ATOM 2263 C CA . ILE A 1 295 ? -5.301 10.964 -13.107 1.00 88.06 295 ILE A CA 1
ATOM 2264 C C . ILE A 1 295 ? -5.992 12.173 -13.730 1.00 88.06 295 ILE A C 1
ATOM 2266 O O . ILE A 1 295 ? -5.361 13.197 -13.991 1.00 88.06 295 ILE A O 1
ATOM 2270 N N . ARG A 1 296 ? -7.298 12.052 -13.976 1.00 87.44 296 ARG A N 1
ATOM 2271 C CA . ARG A 1 296 ? -8.136 13.114 -14.546 1.00 87.44 296 ARG A CA 1
ATOM 2272 C C . ARG A 1 296 ? -9.541 13.005 -13.968 1.00 87.44 296 ARG A C 1
ATOM 2274 O O . ARG A 1 296 ? -10.059 11.901 -13.830 1.00 87.44 296 ARG A O 1
ATOM 2281 N N . GLU A 1 297 ? -10.144 14.146 -13.629 1.00 87.00 297 GLU A N 1
ATOM 2282 C CA . GLU A 1 297 ? -11.502 14.209 -13.052 1.00 87.00 297 GLU A CA 1
ATOM 2283 C C . GLU A 1 297 ? -11.670 13.280 -11.835 1.00 87.00 297 GLU A C 1
ATOM 2285 O O . GLU A 1 297 ? -12.655 12.553 -11.715 1.00 87.00 297 GLU A O 1
ATOM 2290 N N . GLU A 1 298 ? -10.659 13.260 -10.962 1.00 87.62 298 GLU A N 1
ATOM 2291 C CA . GLU A 1 298 ? -10.615 12.416 -9.760 1.00 87.62 298 GLU A CA 1
ATOM 2292 C C . GLU A 1 298 ? -10.749 10.907 -10.040 1.00 87.62 298 GLU A C 1
ATOM 2294 O O . GLU A 1 298 ? -11.183 10.138 -9.181 1.00 87.62 298 GLU A O 1
ATOM 2299 N N . ARG A 1 299 ? -10.372 10.453 -11.238 1.00 86.94 299 ARG A N 1
ATOM 2300 C CA . ARG A 1 299 ? -10.352 9.035 -11.592 1.00 86.94 299 ARG A CA 1
ATOM 2301 C C . ARG A 1 299 ? -9.029 8.645 -12.231 1.00 86.94 299 ARG A C 1
ATOM 2303 O O . ARG A 1 299 ? -8.447 9.386 -13.022 1.00 86.94 299 ARG A O 1
ATOM 2310 N N . VAL A 1 300 ? -8.605 7.428 -11.915 1.00 87.88 300 VAL A N 1
ATOM 2311 C CA . VAL A 1 300 ? -7.506 6.750 -12.596 1.00 87.88 300 VAL A CA 1
ATOM 2312 C C . VAL A 1 300 ? -7.929 6.365 -14.022 1.00 87.88 300 VAL A C 1
ATOM 2314 O O . VAL A 1 300 ? -8.989 5.767 -14.246 1.00 87.88 300 VAL A O 1
ATOM 2317 N N . ARG A 1 301 ? -7.112 6.753 -15.004 1.00 87.00 301 ARG A N 1
ATOM 2318 C CA . ARG A 1 301 ? -7.309 6.549 -16.444 1.00 87.00 301 ARG A CA 1
ATOM 2319 C C . ARG A 1 301 ? -6.185 5.698 -17.005 1.00 87.00 301 ARG A C 1
ATOM 2321 O O . ARG A 1 301 ? -5.013 5.969 -16.750 1.00 87.00 301 ARG A O 1
ATOM 2328 N N . LYS A 1 302 ? -6.544 4.690 -17.796 1.00 87.44 302 LYS A N 1
ATOM 2329 C CA . LYS A 1 302 ? -5.567 3.938 -18.581 1.00 87.44 302 LYS A CA 1
ATOM 2330 C C . LYS A 1 302 ? -4.909 4.897 -19.572 1.00 87.44 302 LYS A C 1
ATOM 2332 O O . LYS A 1 302 ? -5.628 5.640 -20.234 1.00 87.44 302 LYS A O 1
ATOM 2337 N N . LEU A 1 303 ? -3.583 4.857 -19.684 1.00 88.69 303 LEU A N 1
ATOM 2338 C CA . LEU A 1 303 ? -2.868 5.509 -20.776 1.00 88.69 303 LEU A CA 1
ATOM 2339 C C . LEU A 1 303 ? -2.238 4.465 -21.693 1.00 88.69 303 LEU A C 1
ATOM 2341 O O . LEU A 1 303 ? -1.752 3.425 -21.234 1.00 88.69 303 LEU A O 1
ATOM 2345 N N . VAL A 1 304 ? -2.257 4.771 -22.984 1.00 87.44 304 VAL A N 1
ATOM 2346 C CA . VAL A 1 304 ? -1.602 4.003 -24.044 1.00 87.44 304 VAL A CA 1
ATOM 2347 C C . VAL A 1 304 ? -0.646 4.906 -24.814 1.00 87.44 304 VAL A C 1
ATOM 2349 O O . VAL A 1 304 ? -0.865 6.114 -24.894 1.00 87.44 304 VAL A O 1
ATOM 2352 N N . LEU A 1 305 ? 0.432 4.343 -25.341 1.00 84.38 305 LEU A N 1
ATOM 2353 C CA . LEU A 1 305 ? 1.412 5.031 -26.158 1.00 84.38 305 LEU A CA 1
ATOM 2354 C C . LEU A 1 305 ? 0.948 5.013 -27.619 1.00 84.38 305 LEU A C 1
ATOM 2356 O O . LEU A 1 305 ? 0.986 3.982 -28.283 1.00 84.38 305 LEU A O 1
ATOM 2360 N N . GLU A 1 306 ? 0.576 6.175 -28.144 1.00 84.81 306 GLU A N 1
ATOM 2361 C CA . GLU A 1 306 ? 0.257 6.372 -29.556 1.00 84.81 306 GLU A CA 1
ATOM 2362 C C . GLU A 1 306 ? 1.163 7.459 -30.141 1.00 84.81 306 GLU A C 1
ATOM 2364 O O . GLU A 1 306 ? 1.266 8.561 -29.605 1.00 84.81 306 GLU A O 1
ATOM 2369 N N . ASN A 1 307 ? 1.861 7.148 -31.239 1.00 83.75 307 ASN A N 1
ATOM 2370 C CA . ASN A 1 307 ? 2.778 8.075 -31.921 1.00 83.75 307 ASN A CA 1
ATOM 2371 C C . ASN A 1 307 ? 3.818 8.734 -30.987 1.00 83.75 307 ASN A C 1
ATOM 2373 O O . ASN A 1 307 ? 4.194 9.887 -31.178 1.00 83.75 307 ASN A O 1
ATOM 2377 N N . GLY A 1 308 ? 4.284 8.007 -29.965 1.00 77.94 308 GLY A N 1
ATOM 2378 C CA . GLY A 1 308 ? 5.247 8.516 -28.981 1.00 77.94 308 GLY A CA 1
ATOM 2379 C C . GLY A 1 308 ? 4.638 9.382 -27.870 1.00 77.94 308 GLY A C 1
ATOM 2380 O O . GLY A 1 308 ? 5.382 9.906 -27.043 1.00 77.94 308 GLY A O 1
ATOM 2381 N N . HIS A 1 309 ? 3.312 9.501 -27.813 1.00 84.44 309 HIS A N 1
ATOM 2382 C CA . HIS A 1 309 ? 2.584 10.242 -26.788 1.00 84.44 309 HIS A CA 1
ATOM 2383 C C . HIS A 1 309 ? 1.707 9.309 -25.957 1.00 84.44 309 HIS A C 1
ATOM 2385 O O . HIS A 1 309 ? 1.067 8.406 -26.485 1.00 84.44 309 HIS A O 1
ATOM 2391 N N . LEU A 1 310 ? 1.656 9.539 -24.645 1.00 87.19 310 LEU A N 1
ATOM 2392 C CA . LEU A 1 310 ? 0.696 8.862 -23.778 1.00 87.19 310 LEU A CA 1
ATOM 2393 C C . LEU A 1 310 ? -0.668 9.535 -23.913 1.00 87.19 310 LEU A C 1
ATOM 2395 O O . LEU A 1 310 ? -0.799 10.728 -23.632 1.00 87.19 310 LEU A O 1
ATOM 2399 N N . ILE A 1 311 ? -1.675 8.766 -24.308 1.00 89.62 311 ILE A N 1
ATOM 2400 C CA . ILE A 1 311 ? -3.049 9.231 -24.482 1.00 89.62 311 ILE A CA 1
ATOM 2401 C C . ILE A 1 311 ? -4.020 8.382 -23.660 1.00 89.62 311 ILE A C 1
ATOM 2403 O O . ILE A 1 311 ? -3.758 7.216 -23.370 1.00 89.62 311 ILE A O 1
ATOM 2407 N N . GLU A 1 312 ? -5.158 8.964 -23.291 1.00 89.00 312 GLU A N 1
ATOM 2408 C CA . GLU A 1 312 ? -6.298 8.207 -22.769 1.00 89.00 312 GLU A CA 1
ATOM 2409 C C . GLU A 1 312 ? -7.062 7.630 -23.971 1.00 89.00 312 GLU A C 1
ATOM 2411 O O . GLU A 1 312 ? -7.524 8.415 -24.799 1.00 89.00 312 GLU A O 1
ATOM 2416 N N . PRO A 1 313 ? -7.183 6.297 -24.112 1.00 84.38 313 PRO A N 1
ATOM 2417 C CA . PRO A 1 313 ? -7.937 5.722 -25.213 1.00 84.38 313 PRO A CA 1
ATOM 2418 C C . PRO A 1 313 ? -9.422 6.058 -25.048 1.00 84.38 313 PRO A C 1
ATOM 2420 O O . PRO A 1 313 ? -9.965 5.972 -23.940 1.00 84.38 313 PRO A O 1
ATOM 2423 N N . ASP A 1 314 ? -10.088 6.400 -26.152 1.00 74.62 314 ASP A N 1
ATOM 2424 C CA . ASP A 1 314 ? -11.532 6.614 -26.152 1.00 74.62 314 ASP A CA 1
ATOM 2425 C C . ASP A 1 314 ? -12.243 5.372 -25.608 1.00 74.62 314 ASP A C 1
ATOM 2427 O O . ASP A 1 314 ? -11.934 4.231 -25.971 1.00 74.62 314 ASP A O 1
ATOM 2431 N N . ARG A 1 315 ? -13.208 5.578 -24.705 1.00 60.12 315 ARG A N 1
ATOM 2432 C CA . ARG A 1 315 ? -13.993 4.453 -24.197 1.00 60.12 315 ARG A CA 1
ATOM 2433 C C . ARG A 1 315 ? -14.749 3.823 -25.366 1.00 60.12 315 ARG A C 1
ATOM 2435 O O . ARG A 1 315 ? -15.467 4.554 -26.052 1.00 60.12 315 ARG A O 1
ATOM 2442 N N . PRO A 1 316 ? -14.710 2.491 -25.545 1.00 47.88 316 PRO A N 1
ATOM 2443 C CA . PRO A 1 316 ? -15.707 1.849 -26.383 1.00 47.88 316 PRO A CA 1
ATOM 2444 C C . PRO A 1 316 ? -17.087 2.227 -25.834 1.00 47.88 316 PRO A C 1
ATOM 2446 O O . PRO A 1 316 ? -17.339 2.137 -24.627 1.00 47.88 316 PRO A O 1
ATOM 2449 N N . HIS A 1 317 ? -17.958 2.736 -26.705 1.00 32.16 317 HIS A N 1
ATOM 2450 C CA . HIS A 1 317 ? -19.308 3.133 -26.326 1.00 32.16 317 HIS A CA 1
ATOM 2451 C C . HIS A 1 317 ? -20.001 1.979 -25.580 1.00 32.16 317 HIS A C 1
ATOM 2453 O O . HIS A 1 317 ? -20.145 0.890 -26.128 1.00 32.16 317 HIS A O 1
ATOM 2459 N N . GLY A 1 318 ? -20.442 2.219 -24.340 1.00 34.72 318 GLY A N 1
ATOM 2460 C CA . GLY A 1 318 ? -21.369 1.317 -23.645 1.00 34.72 318 GLY A CA 1
ATOM 2461 C C . GLY A 1 318 ? -20.844 0.495 -22.464 1.00 34.72 318 GLY A C 1
ATOM 2462 O O . GLY A 1 318 ? -21.596 -0.342 -21.979 1.00 34.72 318 GLY A O 1
ATOM 2463 N N . LEU A 1 319 ? -19.635 0.727 -21.942 1.00 31.66 319 LEU A N 1
ATOM 2464 C CA . LEU A 1 319 ? -19.216 0.124 -20.664 1.00 31.66 319 LEU A CA 1
ATOM 2465 C C . LEU A 1 319 ? -19.134 1.194 -19.564 1.00 31.66 319 LEU A C 1
ATOM 2467 O O . LEU A 1 319 ? -18.245 2.053 -19.560 1.00 31.66 319 LEU A O 1
ATOM 2471 N N . SER A 1 320 ? -20.141 1.173 -18.684 1.00 34.88 320 SER A N 1
ATOM 2472 C CA . SER A 1 320 ? -20.251 1.980 -17.461 1.00 34.88 320 SER A CA 1
ATOM 2473 C C . SER A 1 320 ? -19.521 1.332 -16.299 1.00 34.88 320 SER A C 1
ATOM 2475 O O . SER A 1 320 ? -19.824 0.143 -16.061 1.00 34.88 320 SER A O 1
#